Protein AF-0000000080280851 (afdb_homodimer)

Secondary structure (DSSP, 8-state):
--HHHHHHHHHHHHHT-SS-HHHHHHHHTT-HHHHHHHHHHHTTTGGGSTTS-HHHHHHHHHHHHHHH---HHHHHHHHHHHHHTT--TT---HHHHHHHHHHHHHHT-S--HHHHHHHHHHHHTT-HHHHHHHHHHHHHHH-HHHHHHHHHHHHHHHHHHHHHH-/--HHHHHHHHHHHHHTSSS-HHHHHHHHTT-HHHHHHHHHHHTTTGGGSTTS-HHHHHHHHHHHHHHH---HHHHHHHHHHHHHTT--TT---HHHHHHHHHHHHHHT-S--HHHHHHHHHHHHTT-HHHHHHHHHHHHHHH-HHHHHHHHHHHHHHHHHHHHHH-

Sequence (332 aa):
MGDYDKGLELLRLLGGVEDPAVLQLFESVQATDFGEEAVAFVYGGVYQRPGLSLAQRQLVTVAALEALGYAEAQLRFHRTAVTNVGGDLDSGDETTRRLRLIAVYTAKGGVAPELSDVLREARDAGELREAIEAILHLAVYVGFPAALNALGAARTLTSDEHRERAMGDYDKGLELLRLLGGVEDPAVLQLFESVQATDFGEEAVAFVYGGVYQRPGLSLAQRQLVTVAALEALGYAEAQLRFHRTAVTNVGGDLDSGDETTRRLRLIAVYTAKGGVAPELSDVLREARDAGELREAIEAILHLAVYVGFPAALNALGAARTLTSDEHRERA

Solvent-accessible surface area (backbone atoms only — not comparable to full-atom values): 16976 Å² total; per-residue (Å²): 130,54,43,42,56,53,5,49,55,48,52,28,51,35,63,72,41,92,72,58,64,69,56,54,52,25,44,59,64,73,31,47,69,58,42,48,52,49,37,17,48,48,43,32,39,59,66,63,46,78,74,58,54,72,32,55,51,28,49,27,49,42,34,20,37,61,61,65,65,52,36,63,72,60,39,54,47,37,54,51,19,20,53,63,60,70,34,59,97,78,62,76,51,70,68,59,48,51,44,27,50,48,25,34,40,33,46,66,25,41,78,48,72,67,43,52,51,52,49,49,53,28,43,76,72,74,36,40,65,42,49,51,45,48,39,61,55,39,20,56,53,45,1,39,51,14,26,52,41,42,48,58,57,47,36,70,55,45,61,49,49,60,55,66,76,94,130,55,44,43,57,53,5,47,54,47,53,27,50,36,64,71,41,93,71,59,64,69,57,52,54,25,44,60,63,75,32,46,68,56,40,49,51,49,36,18,48,46,44,31,38,60,67,64,46,78,74,57,54,72,33,54,51,29,48,27,48,40,35,21,38,61,61,64,66,53,38,63,72,60,38,54,46,38,54,51,19,20,54,63,62,71,34,59,97,77,62,75,51,69,68,56,48,51,44,28,50,48,24,33,39,34,45,67,26,40,79,49,71,65,44,51,53,52,48,49,51,28,42,76,71,72,37,40,66,41,49,51,46,50,38,62,55,40,21,56,53,46,1,40,52,14,25,50,40,41,48,55,57,50,36,69,56,45,62,50,48,59,54,67,76,94

Foldseek 3Di:
DALLVQLLVVLCLLQVHNDDVVCVVCVVVPNNVVVSVLSSCQRSPLVPDDQDDQLLLLLLLLLLVVLLPPPVVVNVSSVSSNVSRPHDNPDDDPLSVLSSQLSNCLLVLADDVSNLVSLVVCVVVVRNSNSLSSLSSCCSPSNPSSSVNSVVSSVVVVVVVVVVVD/DALLVQLLVVLCLLQVHNDDVVCVVCVVVPNNVVVSVLSSCQRSPLVPDDQDDQLLLLLLLLLLVVLLPPPVVVNVSSVSSNVSRPHDNPDDDPLSVLSSQLSNCLLVLADDVSNLVSLVVCVVVVRNSNSLSSLSSCCSPSNPSSSVNSVVSSVVVVVVVVVVVD

Organism: Amycolatopsis orientalis (NCBI:txid31958)

Structure (mmCIF, N/CA/C/O backbone):
data_AF-0000000080280851-model_v1
#
loop_
_entity.id
_entity.type
_entity.pdbx_description
1 polymer 'Carboxymuconolactone decarboxylase'
#
loop_
_atom_site.group_PDB
_atom_site.id
_atom_site.type_symbol
_atom_site.label_atom_id
_atom_site.label_alt_id
_atom_site.label_comp_id
_atom_site.label_asym_id
_atom_site.label_entity_id
_atom_site.label_seq_id
_atom_site.pdbx_PDB_ins_code
_atom_site.Cartn_x
_atom_site.Cartn_y
_atom_site.Cartn_z
_atom_site.occupancy
_atom_site.B_iso_or_equiv
_atom_site.auth_seq_id
_atom_site.auth_comp_id
_atom_site.auth_asym_id
_atom_site.auth_atom_id
_atom_site.pdbx_PDB_model_num
ATOM 1 N N . MET A 1 1 ? -13.258 3.512 -21.844 1 78.31 1 MET A N 1
ATOM 2 C CA . MET A 1 1 ? -13.391 3.619 -20.391 1 78.31 1 MET A CA 1
ATOM 3 C C . MET A 1 1 ? -12.023 3.73 -19.719 1 78.31 1 MET A C 1
ATOM 5 O O . MET A 1 1 ? -11.125 2.941 -20 1 78.31 1 MET A O 1
ATOM 9 N N . GLY A 1 2 ? -11.797 4.762 -18.953 1 92.19 2 GLY A N 1
ATOM 10 C CA . GLY A 1 2 ? -10.508 4.977 -18.312 1 92.19 2 GLY A CA 1
ATOM 11 C C . GLY A 1 2 ? -10.266 4.047 -17.141 1 92.19 2 GLY A C 1
ATOM 12 O O . GLY A 1 2 ? -11.141 3.26 -16.766 1 92.19 2 GLY A O 1
ATOM 13 N N . ASP A 1 3 ? -9.156 3.963 -16.672 1 95.06 3 ASP A N 1
ATOM 14 C CA . ASP A 1 3 ? -8.766 3.072 -15.594 1 95.06 3 ASP A CA 1
ATOM 15 C C . ASP A 1 3 ? -9.641 3.283 -14.359 1 95.06 3 ASP A C 1
ATOM 17 O O . ASP A 1 3 ? -9.977 2.324 -13.664 1 95.06 3 ASP A O 1
ATOM 21 N N . TYR A 1 4 ? -10.07 4.48 -14.094 1 97.81 4 TYR A N 1
ATOM 22 C CA . TYR A 1 4 ? -10.938 4.738 -12.953 1 97.81 4 TYR A CA 1
ATOM 23 C C . TYR A 1 4 ? -12.305 4.094 -13.148 1 97.81 4 TYR A C 1
ATOM 25 O O . TYR A 1 4 ? -12.852 3.479 -12.227 1 97.81 4 TYR A O 1
ATOM 33 N N . ASP A 1 5 ? -12.867 4.254 -14.328 1 97.81 5 ASP A N 1
ATOM 34 C CA . ASP A 1 5 ? -14.195 3.705 -14.594 1 97.81 5 ASP A CA 1
ATOM 35 C C . ASP A 1 5 ? -14.195 2.184 -14.469 1 97.81 5 ASP A C 1
ATOM 37 O O . ASP A 1 5 ? -15.094 1.604 -13.867 1 97.81 5 ASP A O 1
ATOM 41 N N . LYS A 1 6 ? -13.188 1.565 -15.062 1 97.94 6 LYS A N 1
ATOM 42 C CA . LYS A 1 6 ? -13.055 0.116 -14.953 1 97.94 6 LYS A CA 1
ATOM 43 C C . LYS A 1 6 ? -12.891 -0.311 -13.492 1 97.94 6 LYS A C 1
ATOM 45 O O . LYS A 1 6 ? -13.461 -1.316 -13.07 1 97.94 6 LYS A O 1
ATOM 50 N N . GLY A 1 7 ? -12.062 0.433 -12.797 1 98.62 7 GLY A N 1
ATOM 51 C CA . GLY A 1 7 ? -11.82 0.132 -11.391 1 98.62 7 GLY A CA 1
ATOM 52 C C . GLY A 1 7 ? -13.055 0.285 -10.523 1 98.62 7 GLY A C 1
ATOM 53 O O . GLY A 1 7 ? -13.289 -0.525 -9.625 1 98.62 7 GLY A O 1
ATOM 54 N N . LEU A 1 8 ? -13.781 1.347 -10.828 1 98.38 8 LEU A N 1
ATOM 55 C CA . LEU A 1 8 ? -14.992 1.595 -10.055 1 98.38 8 LEU A CA 1
ATOM 56 C C . LEU A 1 8 ? -16.016 0.484 -10.273 1 98.38 8 LEU A C 1
ATOM 58 O O . LEU A 1 8 ? -16.672 0.047 -9.328 1 98.38 8 LEU A O 1
ATOM 62 N N . GLU A 1 9 ? -16.203 0.076 -11.469 1 98.19 9 GLU A N 1
ATOM 63 C CA . GLU A 1 9 ? -17.109 -1.032 -11.773 1 98.19 9 GLU A CA 1
ATOM 64 C C . GLU A 1 9 ? -16.703 -2.295 -11.023 1 98.19 9 GLU A C 1
ATOM 66 O O . GLU A 1 9 ? -17.562 -2.988 -10.461 1 98.19 9 GLU A O 1
ATOM 71 N N . LEU A 1 10 ? -15.422 -2.562 -10.984 1 98.69 10 LEU A N 1
ATOM 72 C CA . LEU A 1 10 ? -14.938 -3.744 -10.281 1 98.69 10 LEU A CA 1
ATOM 73 C C . LEU A 1 10 ? -15.133 -3.604 -8.773 1 98.69 10 LEU A C 1
ATOM 75 O O . LEU A 1 10 ? -15.523 -4.566 -8.109 1 98.69 10 LEU A O 1
ATOM 79 N N . LEU A 1 11 ? -14.781 -2.445 -8.273 1 98.75 11 LEU A N 1
ATOM 80 C CA . LEU A 1 11 ? -14.977 -2.191 -6.848 1 98.75 11 LEU A CA 1
ATOM 81 C C . LEU A 1 11 ? -16.422 -2.43 -6.445 1 98.75 11 LEU A C 1
ATOM 83 O O . LEU A 1 11 ? -16.703 -3.049 -5.41 1 98.75 11 LEU A O 1
ATOM 87 N N . ARG A 1 12 ? -17.328 -1.972 -7.254 1 98.44 12 ARG A N 1
ATOM 88 C CA . ARG A 1 12 ? -18.75 -2.164 -7.008 1 98.44 12 ARG A CA 1
ATOM 89 C C . ARG A 1 12 ? -19.125 -3.639 -7.098 1 98.44 12 ARG A C 1
ATOM 91 O O . ARG A 1 12 ? -19.922 -4.133 -6.285 1 98.44 12 ARG A O 1
ATOM 98 N N . LEU A 1 13 ? -18.594 -4.305 -8.031 1 98.31 13 LEU A N 1
ATOM 99 C CA . LEU A 1 13 ? -18.828 -5.734 -8.188 1 98.31 13 LEU A CA 1
ATOM 100 C C . LEU A 1 13 ? -18.359 -6.5 -6.957 1 98.31 13 LEU A C 1
ATOM 102 O O . LEU A 1 13 ? -19.078 -7.352 -6.43 1 98.31 13 LEU A O 1
ATOM 106 N N . LEU A 1 14 ? -17.188 -6.211 -6.426 1 98.62 14 LEU A N 1
ATOM 107 C CA . LEU A 1 14 ? -16.609 -6.91 -5.281 1 98.62 14 LEU A CA 1
ATOM 108 C C . LEU A 1 14 ? -17.453 -6.684 -4.031 1 98.62 14 LEU A C 1
ATOM 110 O O . LEU A 1 14 ? -17.688 -7.617 -3.262 1 98.62 14 LEU A O 1
ATOM 114 N N . GLY A 1 15 ? -17.844 -5.48 -3.857 1 97.62 15 GLY A N 1
ATOM 115 C CA . GLY A 1 15 ? -18.594 -5.145 -2.658 1 97.62 15 GLY A CA 1
ATOM 116 C C . GLY A 1 15 ? -20.062 -5.48 -2.766 1 97.62 15 GLY A C 1
ATOM 117 O O . GLY A 1 15 ? -20.766 -5.566 -1.752 1 97.62 15 GLY A O 1
ATOM 118 N N . GLY A 1 16 ? -20.594 -5.586 -3.984 1 97.06 16 GLY A N 1
ATOM 119 C CA . GLY A 1 16 ? -22.016 -5.797 -4.203 1 97.06 16 GLY A CA 1
ATOM 120 C C . GLY A 1 16 ? -22.859 -4.586 -3.854 1 97.06 16 GLY A C 1
ATOM 121 O O . GLY A 1 16 ? -23.969 -4.727 -3.332 1 97.06 16 GLY A O 1
ATOM 122 N N . VAL A 1 17 ? -22.297 -3.434 -3.887 1 94.62 17 VAL A N 1
ATOM 123 C CA . VAL A 1 17 ? -22.984 -2.199 -3.535 1 94.62 17 VAL A CA 1
ATOM 124 C C . VAL A 1 17 ? -22.703 -1.129 -4.586 1 94.62 17 VAL A C 1
ATOM 126 O O . VAL A 1 17 ? -21.656 -1.142 -5.227 1 94.62 17 VAL A O 1
ATOM 129 N N . GLU A 1 18 ? -23.531 -0.157 -4.699 1 95.12 18 GLU A N 1
ATOM 130 C CA . GLU A 1 18 ? -23.391 0.917 -5.676 1 95.12 18 GLU A CA 1
ATOM 131 C C . GLU A 1 18 ? -22.484 2.025 -5.148 1 95.12 18 GLU A C 1
ATOM 133 O O . GLU A 1 18 ? -21.797 2.697 -5.926 1 95.12 18 GLU A O 1
ATOM 138 N N . ASP A 1 19 ? -22.5 2.162 -3.867 1 96.12 19 ASP A N 1
ATOM 139 C CA . ASP A 1 19 ? -21.75 3.242 -3.232 1 96.12 19 ASP A CA 1
ATOM 140 C C . ASP A 1 19 ? -20.734 2.691 -2.236 1 96.12 19 ASP A C 1
ATOM 142 O O . ASP A 1 19 ? -20.984 2.672 -1.03 1 96.12 19 ASP A O 1
ATOM 146 N N . PRO A 1 20 ? -19.594 2.406 -2.686 1 96.62 20 PRO A N 1
ATOM 147 C CA . PRO A 1 20 ? -18.594 1.834 -1.785 1 96.62 20 PRO A CA 1
ATOM 148 C C . PRO A 1 20 ? -18.234 2.768 -0.63 1 96.62 20 PRO A C 1
ATOM 150 O O . PRO A 1 20 ? -17.938 3.945 -0.852 1 96.62 20 PRO A O 1
ATOM 153 N N . ALA A 1 21 ? -18.125 2.289 0.569 1 96.69 21 ALA A N 1
ATOM 154 C CA . ALA A 1 21 ? -17.891 3.055 1.79 1 96.69 21 ALA A CA 1
ATOM 155 C C . ALA A 1 21 ? -16.516 3.721 1.76 1 96.69 21 ALA A C 1
ATOM 157 O O . ALA A 1 21 ? -16.344 4.816 2.301 1 96.69 21 ALA A O 1
ATOM 158 N N . VAL A 1 22 ? -15.578 3.082 1.127 1 97.94 22 VAL A N 1
ATOM 159 C CA . VAL A 1 22 ? -14.219 3.613 1.098 1 97.94 22 VAL A CA 1
ATOM 160 C C . VAL A 1 22 ? -14.203 4.953 0.364 1 97.94 22 VAL A C 1
ATOM 162 O O . VAL A 1 22 ? -13.438 5.852 0.718 1 97.94 22 VAL A O 1
ATOM 165 N N . LEU A 1 23 ? -15.016 5.121 -0.693 1 98.06 23 LEU A N 1
ATOM 166 C CA . LEU A 1 23 ? -15.086 6.379 -1.428 1 98.06 23 LEU A CA 1
ATOM 167 C C . LEU A 1 23 ? -15.734 7.473 -0.577 1 98.06 23 LEU A C 1
ATOM 169 O O . LEU A 1 23 ? -15.336 8.633 -0.65 1 98.06 23 LEU A O 1
ATOM 173 N N . GLN A 1 24 ? -16.688 7.102 0.229 1 97.31 24 GLN A N 1
ATOM 174 C CA . GLN A 1 24 ? -17.297 8.039 1.169 1 97.31 24 GLN A CA 1
ATOM 175 C C . GLN A 1 24 ? -16.281 8.492 2.221 1 97.31 24 GLN A C 1
ATOM 177 O O . GLN A 1 24 ? -16.297 9.648 2.65 1 97.31 24 GLN A O 1
ATOM 182 N N . LEU A 1 25 ? -15.477 7.535 2.664 1 97.81 25 LEU A N 1
ATOM 183 C CA . LEU A 1 25 ? -14.438 7.871 3.631 1 97.81 25 LEU A CA 1
ATOM 184 C C . LEU A 1 25 ? -13.484 8.922 3.066 1 97.81 25 LEU A C 1
ATOM 186 O O . LEU A 1 25 ? -13.211 9.93 3.719 1 97.81 25 LEU A O 1
ATOM 190 N N . PHE A 1 26 ? -13.016 8.742 1.788 1 98.44 26 PHE A N 1
ATOM 191 C CA . PHE A 1 26 ? -12.125 9.711 1.163 1 98.44 26 PHE A CA 1
ATOM 192 C C . PHE A 1 26 ? -12.812 11.07 1.034 1 98.44 26 PHE A C 1
ATOM 194 O O . PHE A 1 26 ? -12.195 12.109 1.266 1 98.44 26 PHE A O 1
ATOM 201 N N . GLU A 1 27 ? -14.055 11.055 0.676 1 97.19 27 GLU A N 1
ATOM 202 C CA . GLU A 1 27 ? -14.812 12.297 0.553 1 97.19 27 GLU A CA 1
ATOM 203 C C . GLU A 1 27 ? -14.922 13.008 1.896 1 97.19 27 GLU A C 1
ATOM 205 O O . GLU A 1 27 ? -14.766 14.234 1.968 1 97.19 27 GLU A O 1
ATOM 210 N N . SER A 1 28 ? -15.156 12.289 2.979 1 96.56 28 SER A N 1
ATOM 211 C CA . SER A 1 28 ? -15.383 12.859 4.305 1 96.56 28 SER A CA 1
ATOM 212 C C . SER A 1 28 ? -14.141 13.578 4.816 1 96.56 28 SER A C 1
ATOM 214 O O . SER A 1 28 ? -14.234 14.492 5.641 1 96.56 28 SER A O 1
ATOM 216 N N . VAL A 1 29 ? -12.977 13.219 4.32 1 97.38 29 VAL A N 1
ATOM 217 C CA . VAL A 1 29 ? -11.742 13.867 4.758 1 97.38 29 VAL A CA 1
ATOM 218 C C . VAL A 1 29 ? -11.203 14.75 3.641 1 97.38 29 VAL A C 1
ATOM 220 O O . VAL A 1 29 ? -10.008 15.062 3.611 1 97.38 29 VAL A O 1
ATOM 223 N N . GLN A 1 30 ? -12.055 15.031 2.631 1 96.88 30 GLN A N 1
ATOM 224 C CA . GLN A 1 30 ? -11.766 15.938 1.521 1 96.88 30 GLN A CA 1
ATOM 225 C C . GLN A 1 30 ? -10.602 15.414 0.683 1 96.88 30 GLN A C 1
ATOM 227 O O . GLN A 1 30 ? -9.695 16.172 0.33 1 96.88 30 GLN A O 1
ATOM 232 N N . ALA A 1 31 ? -10.609 14.086 0.444 1 98.19 31 ALA A N 1
ATOM 233 C CA . ALA A 1 31 ? -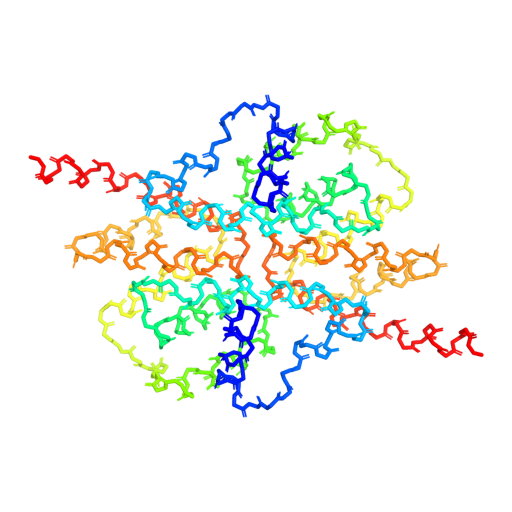9.57 13.445 -0.356 1 98.19 31 ALA A CA 1
ATOM 234 C C . ALA A 1 31 ? -10.18 12.641 -1.503 1 98.19 31 ALA A C 1
ATOM 236 O O . ALA A 1 31 ? -9.711 11.547 -1.817 1 98.19 31 ALA A O 1
ATOM 237 N N . THR A 1 32 ? -11.18 13.203 -2.174 1 98.25 32 THR A N 1
ATOM 238 C CA . THR A 1 32 ? -11.875 12.531 -3.266 1 98.25 32 THR A CA 1
ATOM 239 C C . THR A 1 32 ? -10.922 12.258 -4.426 1 98.25 32 THR A C 1
ATOM 241 O O . THR A 1 32 ? -10.992 11.203 -5.055 1 98.25 32 THR A O 1
ATOM 244 N N . ASP A 1 33 ? -10.102 13.211 -4.691 1 98.31 33 ASP A N 1
ATOM 245 C CA . ASP A 1 33 ? -9.156 13.055 -5.797 1 98.31 33 ASP A CA 1
ATOM 246 C C . ASP A 1 33 ? -8.195 11.891 -5.539 1 98.31 33 ASP A C 1
ATOM 248 O O . ASP A 1 33 ? -7.91 11.102 -6.441 1 98.31 33 ASP A O 1
ATOM 252 N N . PHE A 1 34 ? -7.707 11.797 -4.316 1 98.75 34 PHE A N 1
ATOM 253 C CA . PHE A 1 34 ? -6.863 10.664 -3.957 1 98.75 34 PHE A CA 1
ATOM 254 C C . PHE A 1 34 ? -7.617 9.352 -4.125 1 98.75 34 PHE A C 1
ATOM 256 O O . PHE A 1 34 ? -7.066 8.375 -4.641 1 98.75 34 PHE A O 1
ATOM 263 N N . GLY A 1 35 ? -8.828 9.32 -3.631 1 98.81 35 GLY A N 1
ATOM 264 C CA . GLY A 1 35 ? -9.648 8.125 -3.771 1 98.81 35 GLY A CA 1
ATOM 265 C C . GLY A 1 35 ? -9.789 7.664 -5.211 1 98.81 35 GLY A C 1
ATOM 266 O O . GLY A 1 35 ? -9.695 6.469 -5.496 1 98.81 35 GLY A O 1
ATOM 267 N N . GLU A 1 36 ? -10.016 8.594 -6.09 1 98.5 36 GLU A N 1
ATOM 268 C CA . GLU A 1 36 ? -10.156 8.273 -7.504 1 98.5 36 GLU A CA 1
ATOM 269 C C . GLU A 1 36 ? -8.859 7.695 -8.07 1 98.5 36 GLU A C 1
ATOM 271 O O . GLU A 1 36 ? -8.883 6.734 -8.844 1 98.5 36 GLU A O 1
ATOM 276 N N . GLU A 1 37 ? -7.73 8.258 -7.684 1 98.5 37 GLU A N 1
ATOM 277 C CA . GLU A 1 37 ? -6.434 7.77 -8.141 1 98.5 37 GLU A CA 1
ATOM 278 C C . GLU A 1 37 ? -6.145 6.379 -7.582 1 98.5 37 GLU A C 1
ATOM 280 O O . GLU A 1 37 ? -5.605 5.52 -8.289 1 98.5 37 GLU A O 1
ATOM 285 N N . ALA A 1 38 ? -6.496 6.168 -6.328 1 98.81 38 ALA A N 1
ATOM 286 C CA . ALA A 1 38 ? -6.281 4.875 -5.684 1 98.81 38 ALA A CA 1
ATOM 287 C C . ALA A 1 38 ? -7.117 3.785 -6.355 1 98.81 38 ALA A C 1
ATOM 289 O O . ALA A 1 38 ? -6.617 2.688 -6.621 1 98.81 38 ALA A O 1
ATOM 290 N N . VAL A 1 39 ? -8.367 4.129 -6.645 1 98.81 39 VAL A N 1
ATOM 291 C CA . VAL A 1 39 ? -9.242 3.162 -7.297 1 98.81 39 VAL A CA 1
ATOM 292 C C . VAL A 1 39 ? -8.703 2.826 -8.688 1 98.81 39 VAL A C 1
ATOM 294 O O . VAL A 1 39 ? -8.719 1.665 -9.102 1 98.81 39 VAL A O 1
ATOM 297 N N . ALA A 1 40 ? -8.266 3.791 -9.453 1 98.75 40 ALA A N 1
ATOM 298 C CA . ALA A 1 40 ? -7.695 3.561 -10.773 1 98.75 40 ALA A CA 1
ATOM 299 C C . ALA A 1 40 ? -6.473 2.654 -10.695 1 98.75 40 ALA A C 1
ATOM 301 O O . ALA A 1 40 ? -6.324 1.724 -11.492 1 98.75 40 ALA A O 1
ATOM 302 N N . PHE A 1 41 ? -5.621 2.861 -9.766 1 98.81 41 PHE A N 1
ATOM 303 C CA . PHE A 1 41 ? -4.398 2.082 -9.625 1 98.81 41 PHE A CA 1
ATOM 304 C C . PHE A 1 41 ? -4.707 0.671 -9.141 1 98.81 41 PHE A C 1
ATOM 306 O O . PHE A 1 41 ? -4.23 -0.307 -9.719 1 98.81 41 PHE A O 1
ATOM 313 N N . VAL A 1 42 ? -5.488 0.541 -8.055 1 98.88 42 VAL A N 1
ATOM 314 C CA . VAL A 1 42 ? -5.719 -0.737 -7.387 1 98.88 42 VAL A CA 1
ATOM 315 C C . VAL A 1 42 ? -6.648 -1.603 -8.234 1 98.88 42 VAL A C 1
ATOM 317 O O . VAL A 1 42 ? -6.238 -2.646 -8.75 1 98.88 42 VAL A O 1
ATOM 320 N N . TYR A 1 43 ? -7.816 -1.087 -8.5 1 98.81 43 TYR A N 1
ATOM 321 C CA . TYR A 1 43 ? -8.852 -1.91 -9.117 1 98.81 43 TYR A CA 1
ATOM 322 C C . TYR A 1 43 ? -8.805 -1.793 -10.641 1 98.81 43 TYR A C 1
ATOM 324 O O . TYR A 1 43 ? -9.156 -2.738 -11.352 1 98.81 43 TYR A O 1
ATOM 332 N N . GLY A 1 44 ? -8.406 -0.675 -11.164 1 98.56 44 GLY A N 1
ATOM 333 C CA . GLY A 1 44 ? -8.289 -0.485 -12.602 1 98.56 44 GLY A CA 1
ATOM 334 C C . GLY A 1 44 ? -6.961 -0.969 -13.164 1 98.56 44 GLY A C 1
ATOM 335 O O . GLY A 1 44 ? -6.82 -1.141 -14.375 1 98.56 44 GLY A O 1
ATOM 336 N N . GLY A 1 45 ? -5.961 -1.165 -12.305 1 98.44 45 GLY A N 1
ATOM 337 C CA . GLY A 1 45 ? -4.633 -1.601 -12.703 1 98.44 45 GLY A CA 1
ATOM 338 C C . GLY A 1 45 ? -4.242 -2.943 -12.109 1 98.44 45 GLY A C 1
ATOM 339 O O . GLY A 1 45 ? -4.379 -3.979 -12.766 1 98.44 45 GLY A O 1
ATOM 340 N N . VAL A 1 46 ? -3.947 -3.023 -10.828 1 98.81 46 VAL A N 1
ATOM 341 C CA . VAL A 1 46 ? -3.408 -4.191 -10.133 1 98.81 46 VAL A CA 1
ATOM 342 C C . VAL A 1 46 ? -4.34 -5.383 -10.336 1 98.81 46 VAL A C 1
ATOM 344 O O . VAL A 1 46 ? -3.891 -6.484 -10.664 1 98.81 46 VAL A O 1
ATOM 347 N N . TYR A 1 47 ? -5.609 -5.148 -10.219 1 98.75 47 TYR A N 1
ATOM 348 C CA . TYR A 1 47 ? -6.586 -6.23 -10.289 1 98.75 47 TYR A CA 1
ATOM 349 C C . TYR A 1 47 ? -6.754 -6.73 -11.719 1 98.75 47 TYR A C 1
ATOM 351 O O . TYR A 1 47 ? -7.312 -7.805 -11.945 1 98.75 47 TYR A O 1
ATOM 359 N N . GLN A 1 48 ? -6.32 -5.949 -12.703 1 98.12 48 GLN A N 1
ATOM 360 C CA . GLN A 1 48 ? -6.543 -6.301 -14.102 1 98.12 48 GLN A CA 1
ATOM 361 C C . GLN A 1 48 ? -5.375 -7.105 -14.656 1 98.12 48 GLN A C 1
ATOM 363 O O . GLN A 1 48 ? -5.43 -7.582 -15.789 1 98.12 48 GLN A O 1
ATOM 368 N N . ARG A 1 49 ? -4.363 -7.293 -13.93 1 98.38 49 ARG A N 1
ATOM 369 C CA . ARG A 1 49 ? -3.193 -8.023 -14.406 1 98.38 49 ARG A CA 1
ATOM 370 C C . ARG A 1 49 ? -3.506 -9.508 -14.57 1 98.38 49 ARG A C 1
ATOM 372 O O . ARG A 1 49 ? -4.324 -10.062 -13.836 1 98.38 49 ARG A O 1
ATOM 379 N N . PRO A 1 50 ? -2.828 -10.125 -15.453 1 97.69 50 PRO A N 1
ATOM 380 C CA . PRO A 1 50 ? -3.023 -11.562 -15.625 1 97.69 50 PRO A CA 1
ATOM 381 C C . PRO A 1 50 ? -2.352 -12.391 -14.531 1 97.69 50 PRO A C 1
ATOM 383 O O . PRO A 1 50 ? -1.619 -11.844 -13.703 1 97.69 50 PRO A O 1
ATOM 386 N N . GLY A 1 51 ? -2.645 -13.68 -14.453 1 97.69 51 GLY A N 1
ATOM 387 C CA . GLY A 1 51 ? -1.927 -14.594 -13.578 1 97.69 51 GLY A CA 1
ATOM 388 C C . GLY A 1 51 ? -2.779 -15.117 -12.438 1 97.69 51 GLY A C 1
ATOM 389 O O . GLY A 1 51 ? -2.582 -16.25 -11.977 1 97.69 51 GLY A O 1
ATOM 390 N N . LEU A 1 52 ? -3.689 -14.266 -11.961 1 98.5 52 LEU A N 1
ATOM 391 C CA . LEU A 1 52 ? -4.586 -14.672 -10.883 1 98.5 52 LEU A CA 1
ATOM 392 C C . LEU A 1 52 ? -6.039 -14.383 -11.25 1 98.5 52 LEU A C 1
ATOM 394 O O . LEU A 1 52 ? -6.336 -13.344 -11.844 1 98.5 52 LEU A O 1
ATOM 398 N N . SER A 1 53 ? -6.918 -15.289 -10.953 1 98.25 53 SER A N 1
ATOM 399 C CA . SER A 1 53 ? -8.344 -15.016 -11.039 1 98.25 53 SER A CA 1
ATOM 400 C C . SER A 1 53 ? -8.789 -14.039 -9.945 1 98.25 53 SER A C 1
ATOM 402 O O . SER A 1 53 ? -8.062 -13.82 -8.977 1 98.25 53 SER A O 1
ATOM 404 N N . LEU A 1 54 ? -9.977 -13.453 -10.117 1 98.62 54 LEU A N 1
ATOM 405 C CA . LEU A 1 54 ? -10.523 -12.586 -9.086 1 98.62 54 LEU A CA 1
ATOM 406 C C . LEU A 1 54 ? -10.703 -13.344 -7.773 1 98.62 54 LEU A C 1
ATOM 408 O O . LEU A 1 54 ? -10.453 -12.797 -6.695 1 98.62 54 LEU A O 1
ATOM 412 N N . ALA A 1 55 ? -11.164 -14.57 -7.891 1 98.44 55 ALA A N 1
ATOM 413 C CA . ALA A 1 55 ? -11.359 -15.391 -6.695 1 98.44 55 ALA A CA 1
ATOM 414 C C . ALA A 1 55 ? -10.039 -15.609 -5.957 1 98.44 55 ALA A C 1
ATOM 416 O O . ALA A 1 55 ? -9.984 -15.492 -4.73 1 98.44 55 ALA A O 1
ATOM 417 N N . GLN A 1 56 ? -8.969 -15.914 -6.656 1 98.56 56 GLN A N 1
ATOM 418 C CA . GLN A 1 56 ? -7.656 -16.094 -6.047 1 98.56 56 GLN A CA 1
ATOM 419 C C . GLN A 1 56 ? -7.176 -14.805 -5.383 1 98.56 56 GLN A C 1
ATOM 421 O O . GLN A 1 56 ? -6.641 -14.836 -4.273 1 98.56 56 GLN A O 1
ATOM 426 N N . ARG A 1 57 ? -7.371 -13.68 -6.066 1 98.88 57 ARG A N 1
ATOM 427 C CA . ARG A 1 57 ? -6.977 -12.391 -5.504 1 98.88 57 ARG A CA 1
ATOM 428 C C . ARG A 1 57 ? -7.715 -12.117 -4.199 1 98.88 57 ARG A C 1
ATOM 430 O O . ARG A 1 57 ? -7.117 -11.633 -3.234 1 98.88 57 ARG A O 1
ATOM 437 N N . GLN A 1 58 ? -8.984 -12.445 -4.164 1 98.88 58 GLN A N 1
ATOM 438 C CA . GLN A 1 58 ? -9.742 -12.203 -2.939 1 98.88 58 GLN A CA 1
ATOM 439 C C . GLN A 1 58 ? -9.305 -13.148 -1.824 1 98.88 58 GLN A C 1
ATOM 441 O O . GLN A 1 58 ? -9.211 -12.742 -0.663 1 98.88 58 GLN A O 1
ATOM 446 N N . LEU A 1 59 ? -9.016 -14.406 -2.162 1 98.75 59 LEU A N 1
ATOM 447 C CA . LEU A 1 59 ? -8.578 -15.367 -1.151 1 98.75 59 LEU A CA 1
ATOM 448 C C . LEU A 1 59 ? -7.223 -14.961 -0.574 1 98.75 59 LEU A C 1
ATOM 450 O O . LEU A 1 59 ? -7.008 -15.062 0.637 1 98.75 59 LEU A O 1
ATOM 454 N N . VAL A 1 60 ? -6.324 -14.469 -1.401 1 98.75 60 VAL A N 1
ATOM 455 C CA . VAL A 1 60 ? -5.02 -13.969 -0.976 1 98.75 60 VAL A CA 1
ATOM 456 C C . VAL A 1 60 ? -5.203 -12.742 -0.08 1 98.75 60 VAL A C 1
ATOM 458 O O . VAL A 1 60 ? -4.535 -12.617 0.95 1 98.75 60 VAL A O 1
ATOM 461 N N . THR A 1 61 ? -6.074 -11.859 -0.461 1 98.94 61 THR A N 1
ATOM 462 C CA . THR A 1 61 ? -6.344 -10.648 0.306 1 98.94 61 THR A CA 1
ATOM 463 C C . THR A 1 61 ? -6.898 -10.992 1.685 1 98.94 61 THR A C 1
ATOM 465 O O . THR A 1 61 ? -6.426 -10.477 2.697 1 98.94 61 THR A O 1
ATOM 468 N N . VAL A 1 62 ? -7.852 -11.914 1.735 1 98.88 62 VAL A N 1
ATOM 469 C CA . VAL A 1 62 ? -8.453 -12.328 2.998 1 98.88 62 VAL A CA 1
ATOM 470 C C . VAL A 1 62 ? -7.383 -12.938 3.9 1 98.88 62 VAL A C 1
ATOM 472 O O . VAL A 1 62 ? -7.293 -12.609 5.086 1 98.88 62 VAL A O 1
ATOM 475 N N . ALA A 1 63 ? -6.527 -13.805 3.365 1 98.75 63 ALA A N 1
ATOM 476 C CA . ALA A 1 63 ? -5.465 -14.438 4.145 1 98.75 63 ALA A CA 1
ATOM 477 C C . ALA A 1 63 ? -4.52 -13.391 4.727 1 98.75 63 ALA A C 1
ATOM 479 O O . ALA A 1 63 ? -4.133 -13.477 5.895 1 98.75 63 ALA A O 1
ATOM 480 N N . ALA A 1 64 ? -4.148 -12.414 3.943 1 98.81 64 ALA A N 1
ATOM 481 C CA . ALA A 1 64 ? -3.246 -11.359 4.402 1 98.81 64 ALA A CA 1
ATOM 482 C C . ALA A 1 64 ? -3.896 -10.516 5.496 1 98.81 64 ALA A C 1
ATOM 484 O O . ALA A 1 64 ? -3.252 -10.18 6.492 1 98.81 64 ALA A O 1
ATOM 485 N N . LEU A 1 65 ? -5.184 -10.148 5.301 1 98.81 65 LEU A N 1
ATOM 486 C CA . LEU A 1 65 ? -5.887 -9.32 6.273 1 98.81 65 LEU A CA 1
ATOM 487 C C . LEU A 1 65 ? -6.055 -10.055 7.598 1 98.81 65 LEU A C 1
ATOM 489 O O . LEU A 1 65 ? -5.953 -9.453 8.664 1 98.81 65 LEU A O 1
ATOM 493 N N . GLU A 1 66 ? -6.332 -11.352 7.539 1 98.62 66 GLU A N 1
ATOM 494 C CA . GLU A 1 66 ? -6.391 -12.164 8.75 1 98.62 66 GLU A CA 1
ATOM 495 C C . GLU A 1 66 ? -5.043 -12.18 9.469 1 98.62 66 GLU A C 1
ATOM 497 O O . GLU A 1 66 ? -4.984 -12.094 10.695 1 98.62 66 GLU A O 1
ATOM 502 N N . ALA A 1 67 ? -3.984 -12.32 8.703 1 98.25 67 ALA A N 1
ATOM 503 C CA . ALA A 1 67 ? -2.641 -12.336 9.281 1 98.25 67 ALA A CA 1
ATOM 504 C C . ALA A 1 67 ? -2.305 -11 9.93 1 98.25 67 ALA A C 1
ATOM 506 O O . ALA A 1 67 ? -1.66 -10.961 10.984 1 98.25 67 ALA A O 1
ATOM 507 N N . LEU A 1 68 ? -2.693 -9.875 9.273 1 97.81 68 LEU A N 1
ATOM 508 C CA . LEU A 1 68 ? -2.453 -8.562 9.852 1 97.81 68 LEU A CA 1
ATOM 509 C C . LEU A 1 68 ? -3.145 -8.422 11.203 1 97.81 68 LEU A C 1
ATOM 511 O O . LEU A 1 68 ? -2.562 -7.891 12.148 1 97.81 68 LEU A O 1
ATOM 515 N N . GLY A 1 69 ? -4.453 -8.773 11.234 1 98.06 69 GLY A N 1
ATOM 516 C CA . GLY A 1 69 ? -5.141 -8.945 12.508 1 98.06 69 GLY A CA 1
ATOM 517 C C . GLY A 1 69 ? -5.781 -7.668 13.016 1 98.06 69 GLY A C 1
ATOM 518 O O . GLY A 1 69 ? -6.301 -7.629 14.133 1 98.06 69 GLY A O 1
ATOM 519 N N . TYR A 1 70 ? -5.773 -6.562 12.219 1 97.88 70 TYR A N 1
ATOM 520 C CA . TYR A 1 70 ? -6.32 -5.312 12.734 1 97.88 70 TYR A CA 1
ATOM 521 C C . TYR A 1 70 ? -7.305 -4.699 11.75 1 97.88 70 TYR A C 1
ATOM 523 O O . TYR A 1 70 ? -7.766 -3.57 11.945 1 97.88 70 TYR A O 1
ATOM 531 N N . ALA A 1 71 ? -7.613 -5.324 10.641 1 97 71 ALA A N 1
ATOM 532 C CA . ALA A 1 71 ? -8.359 -4.711 9.547 1 97 71 ALA A CA 1
ATOM 533 C C . ALA A 1 71 ? -9.75 -5.328 9.422 1 97 71 ALA A C 1
ATOM 535 O O . ALA A 1 71 ? -10.125 -5.809 8.344 1 97 71 ALA A O 1
ATOM 536 N N . GLU A 1 72 ? -10.547 -5.172 10.484 1 97.31 72 GLU A N 1
ATOM 537 C CA . GLU A 1 72 ? -11.812 -5.898 10.578 1 97.31 72 GLU A CA 1
ATOM 538 C C . GLU A 1 72 ? -12.781 -5.453 9.484 1 97.31 72 GLU A C 1
ATOM 540 O O . GLU A 1 72 ? -13.414 -6.285 8.828 1 97.31 72 GLU A O 1
ATOM 545 N N . ALA A 1 73 ? -12.953 -4.164 9.281 1 96.5 73 ALA A N 1
ATOM 546 C CA . ALA A 1 73 ? -13.883 -3.66 8.273 1 96.5 73 ALA A CA 1
ATOM 547 C C . ALA A 1 73 ? -13.469 -4.105 6.871 1 96.5 73 ALA A C 1
ATOM 549 O O . ALA A 1 73 ? -14.312 -4.5 6.062 1 96.5 73 ALA A O 1
ATOM 550 N N . GLN A 1 74 ? -12.195 -4.043 6.57 1 98.06 74 GLN A N 1
ATOM 551 C CA . GLN A 1 74 ? -11.672 -4.484 5.281 1 98.06 74 GLN A CA 1
ATOM 552 C C . GLN A 1 74 ? -11.859 -5.988 5.102 1 98.06 74 GLN A C 1
ATOM 554 O O . GLN A 1 74 ? -12.195 -6.453 4.008 1 98.06 74 GLN A O 1
ATOM 559 N N . LEU A 1 75 ? -11.594 -6.727 6.234 1 98.56 75 LEU A N 1
ATOM 560 C CA . LEU A 1 75 ? -11.758 -8.172 6.191 1 98.56 75 LEU A CA 1
ATOM 561 C C . LEU A 1 75 ? -13.203 -8.547 5.863 1 98.56 75 LEU A C 1
ATOM 563 O O . LEU A 1 75 ? -13.445 -9.438 5.055 1 98.56 75 LEU A O 1
ATOM 567 N N . ARG A 1 76 ? -14.164 -7.883 6.488 1 98.12 76 ARG A N 1
ATOM 568 C CA . ARG A 1 76 ? -15.578 -8.125 6.207 1 98.12 76 ARG A CA 1
ATOM 569 C C . ARG A 1 76 ? -15.898 -7.852 4.742 1 98.12 76 ARG A C 1
ATOM 571 O O . ARG A 1 76 ? -16.578 -8.648 4.09 1 98.12 76 ARG A O 1
ATOM 578 N N . PHE A 1 77 ? -15.43 -6.785 4.199 1 98.44 77 PHE A N 1
ATOM 579 C CA . PHE A 1 77 ? -15.656 -6.441 2.801 1 98.44 77 PHE A CA 1
ATOM 580 C C . PHE A 1 77 ? -15.109 -7.527 1.883 1 98.44 77 PHE A C 1
ATOM 582 O O . PHE A 1 77 ? -15.805 -7.988 0.977 1 98.44 77 PHE A O 1
ATOM 589 N N . HIS A 1 78 ? -13.883 -7.957 2.102 1 98.81 78 HIS A N 1
ATOM 590 C CA . HIS A 1 78 ? -13.234 -8.859 1.153 1 98.81 78 HIS A CA 1
ATOM 591 C C . HIS A 1 78 ? -13.742 -10.289 1.312 1 98.81 78 HIS A C 1
ATOM 593 O O . HIS A 1 78 ? -13.727 -11.062 0.355 1 98.81 78 HIS A O 1
ATOM 599 N N . ARG A 1 79 ? -14.211 -10.617 2.551 1 98.5 79 ARG A N 1
ATOM 600 C CA . ARG A 1 79 ? -14.898 -11.898 2.678 1 98.5 79 ARG A CA 1
ATOM 601 C C . ARG A 1 79 ? -16.172 -11.922 1.833 1 98.5 79 ARG A C 1
ATOM 603 O O . ARG A 1 79 ? -16.469 -12.922 1.18 1 98.5 79 ARG A O 1
ATOM 610 N N . THR A 1 80 ? -16.922 -10.859 1.876 1 98.19 80 THR A N 1
ATOM 611 C CA . THR A 1 80 ? -18.109 -10.727 1.034 1 98.19 80 THR A CA 1
ATOM 612 C C . THR A 1 80 ? -17.734 -10.773 -0.444 1 98.19 80 THR A C 1
ATOM 614 O O . THR A 1 80 ? -18.422 -11.414 -1.244 1 98.19 80 THR A O 1
ATOM 617 N N . ALA A 1 81 ? -16.656 -10.164 -0.824 1 98.75 81 ALA A N 1
ATOM 618 C CA . ALA A 1 81 ? -16.203 -10.109 -2.209 1 98.75 81 ALA A CA 1
ATOM 619 C C . ALA A 1 81 ? -15.852 -11.5 -2.73 1 98.75 81 ALA A C 1
ATOM 621 O O . ALA A 1 81 ? -16.062 -11.789 -3.912 1 98.75 81 ALA A O 1
ATOM 622 N N . VAL A 1 82 ? -15.266 -12.367 -1.823 1 98.62 82 VAL A N 1
ATOM 623 C CA . VAL A 1 82 ? -14.984 -13.742 -2.229 1 98.62 82 VAL A CA 1
ATOM 624 C C . VAL A 1 82 ? -16.25 -14.391 -2.779 1 98.62 82 VAL A C 1
ATOM 626 O O . VAL A 1 82 ? -16.234 -14.977 -3.863 1 98.62 82 VAL A O 1
ATOM 629 N N . THR A 1 83 ? -17.297 -14.25 -2.072 1 97.38 83 THR A N 1
ATOM 630 C CA . THR A 1 83 ? -18.578 -14.844 -2.467 1 97.38 83 THR A CA 1
ATOM 631 C C . THR A 1 83 ? -19.109 -14.195 -3.744 1 97.38 83 THR A C 1
ATOM 633 O O . THR A 1 83 ? -19.562 -14.891 -4.652 1 97.38 83 THR A O 1
ATOM 636 N N . ASN A 1 84 ? -18.984 -12.945 -3.879 1 98.25 84 ASN A N 1
ATOM 637 C CA . ASN A 1 84 ? -19.547 -12.195 -4.996 1 98.25 84 ASN A CA 1
ATOM 638 C C . ASN A 1 84 ? -18.859 -12.555 -6.312 1 98.25 84 ASN A C 1
ATOM 640 O O . ASN A 1 84 ? -19.469 -12.438 -7.383 1 98.25 84 ASN A O 1
ATOM 644 N N . VAL A 1 85 ? -17.656 -13.055 -6.199 1 98.25 85 VAL A N 1
ATOM 645 C CA . VAL A 1 85 ? -16.953 -13.375 -7.438 1 98.25 85 VAL A CA 1
ATOM 646 C C . VAL A 1 85 ? -16.891 -14.891 -7.621 1 98.25 85 VAL A C 1
ATOM 648 O O . VAL A 1 85 ? -16.125 -15.398 -8.445 1 98.25 85 VAL A O 1
ATOM 651 N N . GLY A 1 86 ? -17.594 -15.586 -6.789 1 97.25 86 GLY A N 1
ATOM 652 C CA . GLY A 1 86 ? -17.75 -17.016 -6.969 1 97.25 86 GLY A CA 1
ATOM 653 C C . GLY A 1 86 ? -16.656 -17.828 -6.324 1 97.25 86 GLY A C 1
ATOM 654 O O . GLY A 1 86 ? -16.422 -18.984 -6.703 1 97.25 86 GLY A O 1
ATOM 655 N N . GLY A 1 87 ? -15.938 -17.172 -5.41 1 97.31 87 GLY A N 1
ATOM 656 C CA . GLY A 1 87 ? -14.898 -17.891 -4.695 1 97.31 87 GLY A CA 1
ATOM 657 C C . GLY A 1 87 ? -15.43 -18.719 -3.537 1 97.31 87 GLY A C 1
ATOM 658 O O . GLY A 1 87 ? -16.625 -18.688 -3.238 1 97.31 87 GLY A O 1
ATOM 659 N N . ASP A 1 88 ? -14.531 -19.484 -3.02 1 97.38 88 ASP A N 1
ATOM 660 C CA . ASP A 1 88 ? -14.797 -20.359 -1.874 1 97.38 88 ASP A CA 1
ATOM 661 C C . ASP A 1 88 ? -13.719 -20.203 -0.805 1 97.38 88 ASP A C 1
ATOM 663 O O . ASP A 1 88 ? -12.57 -20.609 -1.008 1 97.38 88 ASP A O 1
ATOM 667 N N . LEU A 1 89 ? -14.164 -19.719 0.381 1 96.88 89 LEU A N 1
ATOM 668 C CA . LEU A 1 89 ? -13.227 -19.469 1.475 1 96.88 89 LEU A CA 1
ATOM 669 C C . LEU A 1 89 ? -12.633 -20.766 1.991 1 96.88 89 LEU A C 1
ATOM 671 O O . LEU A 1 89 ? -11.562 -20.766 2.602 1 96.88 89 LEU A O 1
ATOM 675 N N . ASP A 1 90 ? -13.289 -21.828 1.621 1 94.69 90 ASP A N 1
ATOM 676 C CA . ASP A 1 90 ? -12.859 -23.141 2.133 1 94.69 90 ASP A CA 1
ATOM 677 C C . ASP A 1 90 ? -12.141 -23.938 1.054 1 94.69 90 ASP A C 1
ATOM 679 O O . ASP A 1 90 ? -11.906 -25.141 1.223 1 94.69 90 ASP A O 1
ATOM 683 N N . SER A 1 91 ? -11.883 -23.219 -0.035 1 90 91 SER A N 1
ATOM 684 C CA . SER A 1 91 ? -11.172 -23.906 -1.099 1 90 91 SER A CA 1
ATOM 685 C C . SER A 1 91 ? -9.898 -24.578 -0.571 1 90 91 SER A C 1
ATOM 687 O O . SER A 1 91 ? -9.133 -23.953 0.165 1 90 91 SER A O 1
ATOM 689 N N . GLY A 1 92 ? -9.703 -25.781 -0.98 1 88.12 92 GLY A N 1
ATOM 690 C CA . GLY A 1 92 ? -8.586 -26.516 -0.415 1 88.12 92 GLY A CA 1
ATOM 691 C C . GLY A 1 92 ? -7.625 -27.047 -1.467 1 88.12 92 GLY A C 1
ATOM 692 O O . GLY A 1 92 ? -6.816 -27.938 -1.188 1 88.12 92 GLY A O 1
ATOM 693 N N . ASP A 1 93 ? -7.703 -26.531 -2.684 1 94.56 93 ASP A N 1
ATOM 694 C CA . ASP A 1 93 ? -6.75 -27 -3.684 1 94.56 93 ASP A CA 1
ATOM 695 C C . ASP A 1 93 ? -5.344 -26.484 -3.389 1 94.56 93 ASP A C 1
ATOM 697 O O . ASP A 1 93 ? -5.176 -25.453 -2.744 1 94.56 93 ASP A O 1
ATOM 701 N N . GLU A 1 94 ? -4.352 -27.203 -3.869 1 96.62 94 GLU A N 1
ATOM 702 C CA . GLU A 1 94 ? -2.955 -26.984 -3.506 1 96.62 94 GLU A CA 1
ATOM 703 C C . GLU A 1 94 ? -2.473 -25.609 -3.98 1 96.62 94 GLU A C 1
ATOM 705 O O . GLU A 1 94 ? -1.65 -24.969 -3.32 1 96.62 94 GLU A O 1
ATOM 710 N N . THR A 1 95 ? -2.902 -25.172 -5.102 1 97.12 95 THR A N 1
ATOM 711 C CA . THR A 1 95 ? -2.516 -23.859 -5.602 1 97.12 95 THR A CA 1
ATOM 712 C C . THR A 1 95 ? -3.018 -22.766 -4.672 1 97.12 95 THR A C 1
ATOM 714 O O . THR A 1 95 ? -2.258 -21.859 -4.297 1 97.12 95 THR A O 1
ATOM 717 N N . THR A 1 96 ? -4.309 -22.844 -4.27 1 97.38 96 THR A N 1
ATOM 718 C CA . THR A 1 96 ? -4.895 -21.859 -3.371 1 97.38 96 THR A CA 1
ATOM 719 C C . THR A 1 96 ? -4.203 -21.891 -2.012 1 97.38 96 THR A C 1
ATOM 721 O O . THR A 1 96 ? -3.953 -20.828 -1.415 1 97.38 96 THR A O 1
ATOM 724 N N . ARG A 1 97 ? -3.949 -23.062 -1.559 1 97.62 97 ARG A N 1
ATOM 725 C CA . ARG A 1 97 ? -3.25 -23.203 -0.285 1 97.62 97 ARG A CA 1
ATOM 726 C C . ARG A 1 97 ? -1.902 -22.484 -0.321 1 97.62 97 ARG A C 1
ATOM 728 O O . ARG A 1 97 ? -1.573 -21.719 0.592 1 97.62 97 ARG A O 1
ATOM 735 N N . ARG A 1 98 ? -1.099 -22.703 -1.384 1 98.38 98 ARG A N 1
ATOM 736 C CA . ARG A 1 98 ? 0.208 -22.062 -1.504 1 98.38 98 ARG A CA 1
ATOM 737 C C . ARG A 1 98 ? 0.072 -20.547 -1.588 1 98.38 98 ARG A C 1
ATOM 739 O O . ARG A 1 98 ? 0.843 -19.812 -0.965 1 98.38 98 ARG A O 1
ATOM 746 N N . LEU A 1 99 ? -0.926 -20.078 -2.322 1 98.62 99 LEU A N 1
ATOM 747 C CA . LEU A 1 99 ? -1.146 -18.641 -2.465 1 98.62 99 LEU A CA 1
ATOM 748 C C . LEU A 1 99 ? -1.504 -18.016 -1.123 1 98.62 99 LEU A C 1
ATOM 750 O O . LEU A 1 99 ? -1.033 -16.922 -0.801 1 98.62 99 LEU A O 1
ATOM 754 N N . ARG A 1 100 ? -2.322 -18.719 -0.348 1 98.56 100 ARG A N 1
ATOM 755 C CA . ARG A 1 100 ? -2.701 -18.188 0.962 1 98.56 100 ARG A CA 1
ATOM 756 C C . ARG A 1 100 ? -1.498 -18.141 1.897 1 98.56 100 ARG A C 1
ATOM 758 O O . ARG A 1 100 ? -1.347 -17.188 2.666 1 98.56 100 ARG A O 1
ATOM 765 N N . LEU A 1 101 ? -0.654 -19.141 1.858 1 98.5 101 LEU A N 1
ATOM 766 C CA . LEU A 1 101 ? 0.549 -19.141 2.684 1 98.5 101 LEU A CA 1
ATOM 767 C C . LEU A 1 101 ? 1.493 -18.016 2.26 1 98.5 101 LEU A C 1
ATOM 769 O O . LEU A 1 101 ? 2.102 -17.359 3.107 1 98.5 101 LEU A O 1
ATOM 773 N N . ILE A 1 102 ? 1.632 -17.797 0.964 1 98.69 102 ILE A N 1
ATOM 774 C CA . ILE A 1 102 ? 2.441 -16.703 0.461 1 98.69 102 ILE A CA 1
ATOM 775 C C . ILE A 1 102 ? 1.892 -15.375 0.987 1 98.69 102 ILE A C 1
ATOM 777 O O . ILE A 1 102 ? 2.654 -14.508 1.417 1 98.69 102 ILE A O 1
ATOM 781 N N . ALA A 1 103 ? 0.568 -15.258 0.989 1 98.75 103 ALA A N 1
ATOM 782 C CA . ALA A 1 103 ? -0.067 -14.031 1.478 1 98.75 103 ALA A CA 1
ATOM 783 C C . ALA A 1 103 ? 0.229 -13.812 2.959 1 98.75 103 ALA A C 1
ATOM 785 O O . ALA A 1 103 ? 0.583 -12.711 3.371 1 98.75 103 ALA A O 1
ATOM 786 N N . VAL A 1 104 ? 0.087 -14.906 3.756 1 98.56 104 VAL A N 1
ATOM 787 C CA . VAL A 1 104 ? 0.297 -14.836 5.199 1 98.56 104 VAL A CA 1
ATOM 788 C C . VAL A 1 104 ? 1.739 -14.43 5.488 1 98.56 104 VAL A C 1
ATOM 790 O O . VAL A 1 104 ? 1.985 -13.523 6.289 1 98.56 104 VAL A O 1
ATOM 793 N N . TYR A 1 105 ? 2.691 -15.008 4.84 1 98.56 105 TYR A N 1
ATOM 794 C CA . TYR A 1 105 ? 4.094 -14.758 5.145 1 98.56 105 TYR A CA 1
ATOM 795 C C . TYR A 1 105 ? 4.551 -13.43 4.559 1 98.56 105 TYR A C 1
ATOM 797 O O . TYR A 1 105 ? 5.418 -12.758 5.125 1 98.56 105 TYR A O 1
ATOM 805 N N . THR A 1 106 ? 3.99 -12.961 3.416 1 98.5 106 THR A N 1
ATOM 806 C CA . THR A 1 106 ? 4.254 -11.617 2.91 1 98.5 106 THR A CA 1
ATOM 807 C C . THR A 1 106 ? 3.746 -10.562 3.887 1 98.5 106 THR A C 1
ATOM 809 O O . THR A 1 106 ? 4.422 -9.562 4.137 1 98.5 106 THR A O 1
ATOM 812 N N . ALA A 1 107 ? 2.576 -10.797 4.508 1 98.25 107 ALA A N 1
ATOM 813 C CA . ALA A 1 107 ? 1.95 -9.844 5.426 1 98.25 107 ALA A CA 1
ATOM 814 C C . ALA A 1 107 ? 2.779 -9.688 6.695 1 98.25 107 ALA A C 1
ATOM 816 O O . ALA A 1 107 ? 2.732 -8.641 7.348 1 98.25 107 ALA A O 1
ATOM 817 N N . LYS A 1 108 ? 3.592 -10.648 6.969 1 96.75 108 LYS A N 1
ATOM 818 C CA . LYS A 1 108 ? 4.453 -10.547 8.141 1 96.75 108 LYS A CA 1
ATOM 819 C C . LYS A 1 108 ? 5.574 -9.539 7.922 1 96.75 108 LYS A C 1
ATOM 821 O O . LYS A 1 108 ? 6.16 -9.031 8.883 1 96.75 108 LYS A O 1
ATOM 826 N N . GLY A 1 109 ? 5.824 -9.188 6.598 1 95.38 109 GLY A N 1
ATOM 827 C CA . GLY A 1 109 ? 6.703 -8.102 6.207 1 95.38 109 GLY A CA 1
ATOM 828 C C . GLY A 1 109 ? 8.164 -8.508 6.164 1 95.38 109 GLY A C 1
ATOM 829 O O . GLY A 1 109 ? 8.891 -8.141 5.234 1 95.38 109 GLY A O 1
ATOM 830 N N . GLY A 1 110 ? 8.57 -9.25 7.176 1 88.75 110 GLY A N 1
ATOM 831 C CA . GLY A 1 110 ? 9.906 -9.805 7.137 1 88.75 110 GLY A CA 1
ATOM 832 C C . GLY A 1 110 ? 10.016 -11.039 6.254 1 88.75 110 GLY A C 1
ATOM 833 O O . GLY A 1 110 ? 9.008 -11.539 5.754 1 88.75 110 GLY A O 1
ATOM 834 N N . VAL A 1 111 ? 11.195 -11.305 5.742 1 88.5 111 VAL A N 1
ATOM 835 C CA . VAL A 1 111 ? 11.359 -12.492 4.918 1 88.5 111 VAL A CA 1
ATOM 836 C C . VAL A 1 111 ? 11.898 -13.641 5.77 1 88.5 111 VAL A C 1
ATOM 838 O O . VAL A 1 111 ? 13.094 -13.688 6.066 1 88.5 111 VAL A O 1
ATOM 841 N N . ALA A 1 112 ? 10.875 -14.367 6.133 1 87 112 ALA A N 1
ATOM 842 C CA . ALA A 1 112 ? 11.25 -15.547 6.902 1 87 112 ALA A CA 1
ATOM 843 C C . ALA A 1 112 ? 11.539 -16.734 5.984 1 87 112 ALA A C 1
ATOM 845 O O . ALA A 1 112 ? 11.086 -16.766 4.84 1 87 112 ALA A O 1
ATOM 846 N N . PRO A 1 113 ? 12.227 -17.688 6.555 1 94.69 113 PRO A N 1
ATOM 847 C CA . PRO A 1 113 ? 12.531 -18.891 5.766 1 94.69 113 PRO A CA 1
ATOM 848 C C . PRO A 1 113 ? 11.273 -19.578 5.25 1 94.69 113 PRO A C 1
ATOM 850 O O . PRO A 1 113 ? 11.297 -20.188 4.172 1 94.69 113 PRO A O 1
ATOM 853 N N . GLU A 1 114 ? 10.188 -19.391 5.969 1 97.31 114 GLU A N 1
ATOM 854 C CA . GLU A 1 114 ? 8.953 -20.062 5.578 1 97.31 114 GLU A CA 1
ATOM 855 C C . GLU A 1 114 ? 8.438 -19.547 4.238 1 97.31 114 GLU A C 1
ATOM 857 O O . GLU A 1 114 ? 7.879 -20.297 3.445 1 97.31 114 GLU A O 1
ATOM 862 N N . LEU A 1 115 ? 8.609 -18.266 4.008 1 97.94 115 LEU A N 1
ATOM 863 C CA . LEU A 1 115 ? 8.195 -17.734 2.719 1 97.94 115 LEU A CA 1
ATOM 864 C C . LEU A 1 115 ? 9.023 -18.328 1.587 1 97.94 115 LEU A C 1
ATOM 866 O O . LEU A 1 115 ? 8.484 -18.719 0.55 1 97.94 115 LEU A O 1
ATOM 870 N N . SER A 1 116 ? 10.336 -18.375 1.812 1 96.88 116 SER A N 1
ATOM 871 C CA . SER A 1 116 ? 11.219 -18.953 0.803 1 96.88 116 SER A CA 1
ATOM 872 C C . SER A 1 116 ? 10.828 -20.391 0.493 1 96.88 116 SER A C 1
ATOM 874 O O . SER A 1 116 ? 10.852 -20.812 -0.667 1 96.88 116 SER A O 1
ATOM 876 N N . ASP A 1 117 ? 10.453 -21.125 1.523 1 97.88 117 ASP A N 1
ATOM 877 C CA . ASP A 1 117 ? 10.047 -22.516 1.348 1 97.88 117 ASP A CA 1
ATOM 878 C C . ASP A 1 117 ? 8.797 -22.609 0.478 1 97.88 117 ASP A C 1
ATOM 880 O O . ASP A 1 117 ? 8.734 -23.438 -0.429 1 97.88 117 ASP A O 1
ATOM 884 N N . VAL A 1 118 ? 7.82 -21.797 0.72 1 98.31 118 VAL A N 1
ATOM 885 C CA . VAL A 1 118 ? 6.57 -21.859 -0.033 1 98.31 118 VAL A CA 1
ATOM 886 C C . VAL A 1 118 ? 6.812 -21.406 -1.472 1 98.31 118 VAL A C 1
ATOM 888 O O . VAL A 1 118 ? 6.207 -21.922 -2.406 1 98.31 118 VAL A O 1
ATOM 891 N N . LEU A 1 119 ? 7.68 -20.422 -1.666 1 98.25 119 LEU A N 1
ATOM 892 C CA . LEU A 1 119 ? 8.008 -19.953 -3.008 1 98.25 119 LEU A CA 1
ATOM 893 C C . LEU A 1 119 ? 8.703 -21.047 -3.811 1 98.25 119 LEU A C 1
ATOM 895 O O . LEU A 1 119 ? 8.445 -21.203 -5.004 1 98.25 119 LEU A O 1
ATOM 899 N N . ARG A 1 120 ? 9.531 -21.766 -3.162 1 97.62 120 ARG A N 1
ATOM 900 C CA . ARG A 1 120 ? 10.18 -22.891 -3.828 1 97.62 120 ARG A CA 1
ATOM 901 C C . ARG A 1 120 ? 9.164 -23.953 -4.223 1 97.62 120 ARG A C 1
ATOM 903 O O . ARG A 1 120 ? 9.25 -24.531 -5.309 1 97.62 120 ARG A O 1
ATOM 910 N N . GLU A 1 121 ? 8.242 -24.219 -3.326 1 97.81 121 GLU A N 1
ATOM 911 C CA . GLU A 1 121 ? 7.176 -25.156 -3.65 1 97.81 121 GLU A CA 1
ATOM 912 C C . GLU A 1 121 ? 6.391 -24.703 -4.875 1 97.81 121 GLU A C 1
ATOM 914 O O . GLU A 1 121 ? 6.043 -25.516 -5.734 1 97.81 121 GLU A O 1
ATOM 919 N N . ALA A 1 122 ? 6.09 -23.422 -4.898 1 98.06 122 ALA A N 1
ATOM 920 C CA . ALA A 1 122 ? 5.359 -22.875 -6.035 1 98.06 122 ALA A CA 1
ATOM 921 C C . ALA A 1 122 ? 6.156 -23.031 -7.328 1 98.06 122 ALA A C 1
ATOM 923 O O . ALA A 1 122 ? 5.602 -23.391 -8.367 1 98.06 122 ALA A O 1
ATOM 924 N N . ARG A 1 123 ? 7.441 -22.734 -7.25 1 97.19 123 ARG A N 1
ATOM 925 C CA . ARG A 1 123 ? 8.305 -22.906 -8.414 1 97.19 123 ARG A CA 1
ATOM 926 C C . ARG A 1 123 ? 8.289 -24.344 -8.906 1 97.19 123 ARG A C 1
ATOM 928 O O . ARG A 1 123 ? 8.125 -24.594 -10.102 1 97.19 123 ARG A O 1
ATOM 935 N N . ASP A 1 124 ? 8.422 -25.25 -7.992 1 96.56 124 ASP A N 1
ATOM 936 C CA . ASP A 1 124 ? 8.484 -26.672 -8.336 1 96.56 124 ASP A CA 1
ATOM 937 C C . ASP A 1 124 ? 7.176 -27.141 -8.961 1 96.56 124 ASP A C 1
ATOM 939 O O . ASP A 1 124 ? 7.168 -28.047 -9.797 1 96.56 124 ASP A O 1
ATOM 943 N N . ALA A 1 125 ? 6.117 -26.531 -8.594 1 97.56 125 ALA A N 1
ATOM 944 C CA . ALA A 1 125 ? 4.801 -26.875 -9.117 1 97.56 125 ALA A CA 1
ATOM 945 C C . ALA A 1 125 ? 4.512 -26.141 -10.422 1 97.56 125 ALA A C 1
ATOM 947 O O . ALA A 1 125 ? 3.439 -26.297 -11.008 1 97.56 125 ALA A O 1
ATOM 948 N N . GLY A 1 126 ? 5.418 -25.328 -10.898 1 96.5 126 GLY A N 1
ATOM 949 C CA . GLY A 1 126 ? 5.234 -24.547 -12.109 1 96.5 126 GLY A CA 1
ATOM 950 C C . GLY A 1 126 ? 4.336 -23.344 -11.914 1 96.5 126 GLY A C 1
ATOM 951 O O . GLY A 1 126 ? 3.707 -22.875 -12.867 1 96.5 126 GLY A O 1
ATOM 952 N N . GLU A 1 127 ? 4.258 -22.828 -10.617 1 97.81 127 GLU A N 1
ATOM 953 C CA . GLU A 1 127 ? 3.318 -21.766 -10.281 1 97.81 127 GLU A CA 1
ATOM 954 C C . GLU A 1 127 ? 4.043 -20.547 -9.703 1 97.81 127 GLU A C 1
ATOM 956 O O . GLU A 1 127 ? 3.504 -19.844 -8.844 1 97.81 127 GLU A O 1
ATOM 961 N N . LEU A 1 128 ? 5.348 -20.375 -10.062 1 97.62 128 LEU A N 1
ATOM 962 C CA . LEU A 1 128 ? 6.098 -19.234 -9.523 1 97.62 128 LEU A CA 1
ATOM 963 C C . LEU A 1 128 ? 5.512 -17.922 -10 1 97.62 128 LEU A C 1
ATOM 965 O O . LEU A 1 128 ? 5.508 -16.922 -9.266 1 97.62 128 LEU A O 1
ATOM 969 N N . ARG A 1 129 ? 5.023 -17.875 -11.258 1 97.56 129 ARG A N 1
ATOM 970 C CA . ARG A 1 129 ? 4.438 -16.641 -11.773 1 97.56 129 ARG A CA 1
ATOM 971 C C . ARG A 1 129 ? 3.199 -16.25 -10.969 1 97.56 129 ARG A C 1
ATOM 973 O O . ARG A 1 129 ? 3.002 -15.078 -10.656 1 97.56 129 ARG A O 1
ATOM 980 N N . GLU A 1 130 ? 2.369 -17.25 -10.578 1 98.38 130 GLU A N 1
ATOM 981 C CA . GLU A 1 130 ? 1.209 -16.984 -9.734 1 98.38 130 GLU A CA 1
ATOM 982 C C . GLU A 1 130 ? 1.631 -16.438 -8.375 1 98.38 130 GLU A C 1
ATOM 984 O O . GLU A 1 130 ? 0.988 -15.523 -7.848 1 98.38 130 GLU A O 1
ATOM 989 N N . ALA A 1 131 ? 2.729 -16.953 -7.871 1 98.62 131 ALA A N 1
ATOM 990 C CA . ALA A 1 131 ? 3.242 -16.5 -6.582 1 98.62 131 ALA A CA 1
ATOM 991 C C . ALA A 1 131 ? 3.703 -15.047 -6.66 1 98.62 131 ALA A C 1
ATOM 993 O O . ALA A 1 131 ? 3.4 -14.242 -5.773 1 98.62 131 ALA A O 1
ATOM 994 N N . ILE A 1 132 ? 4.379 -14.742 -7.707 1 98.69 132 ILE A N 1
ATOM 995 C CA . ILE A 1 132 ? 4.887 -13.391 -7.902 1 98.69 132 ILE A CA 1
ATOM 996 C C . ILE A 1 132 ? 3.719 -12.414 -8.062 1 98.69 132 ILE A C 1
ATOM 998 O O . ILE A 1 132 ? 3.701 -11.352 -7.449 1 98.69 132 ILE A O 1
ATOM 1002 N N . GLU A 1 133 ? 2.719 -12.812 -8.812 1 98.88 133 GLU A N 1
ATOM 1003 C CA . GLU A 1 133 ? 1.545 -11.961 -9 1 98.88 133 GLU A CA 1
ATOM 1004 C C . GLU A 1 133 ? 0.805 -11.742 -7.684 1 98.88 133 GLU A C 1
ATOM 1006 O O . GLU A 1 133 ? 0.253 -10.664 -7.449 1 98.88 133 GLU A O 1
ATOM 1011 N N . ALA A 1 134 ? 0.804 -12.773 -6.82 1 98.94 134 ALA A N 1
ATOM 1012 C CA . ALA A 1 134 ? 0.184 -12.625 -5.504 1 98.94 134 ALA A CA 1
ATOM 1013 C C . ALA A 1 134 ? 0.926 -11.586 -4.664 1 98.94 134 ALA A C 1
ATOM 1015 O O . ALA A 1 134 ? 0.303 -10.758 -3.996 1 98.94 134 ALA A O 1
ATOM 1016 N N . ILE A 1 135 ? 2.211 -11.648 -4.727 1 98.88 135 ILE A N 1
ATOM 1017 C CA . ILE A 1 135 ? 3.021 -10.719 -3.953 1 98.88 135 ILE A CA 1
ATOM 1018 C C . ILE A 1 135 ? 2.809 -9.297 -4.469 1 98.88 135 ILE A C 1
ATOM 1020 O O . ILE A 1 135 ? 2.637 -8.359 -3.68 1 98.88 135 ILE A O 1
ATOM 1024 N N . LEU A 1 136 ? 2.77 -9.094 -5.789 1 98.94 136 LEU A N 1
ATOM 1025 C CA . LEU A 1 136 ? 2.506 -7.785 -6.371 1 98.94 136 LEU A CA 1
ATOM 1026 C C . LEU A 1 136 ? 1.137 -7.266 -5.941 1 98.94 136 LEU A C 1
ATOM 1028 O O . LEU A 1 136 ? 0.998 -6.094 -5.582 1 98.94 136 LEU A O 1
ATOM 1032 N N . HIS A 1 137 ? 0.148 -8.141 -5.957 1 98.94 137 HIS A N 1
ATOM 1033 C CA . HIS A 1 137 ? -1.209 -7.809 -5.535 1 98.94 137 HIS A CA 1
ATOM 1034 C C . HIS A 1 137 ? -1.242 -7.367 -4.078 1 98.94 137 HIS A C 1
ATOM 1036 O O . HIS A 1 137 ? -1.933 -6.406 -3.732 1 98.94 137 HIS A O 1
ATOM 1042 N N . LEU A 1 138 ? -0.438 -7.984 -3.275 1 98.88 138 LEU A N 1
ATOM 1043 C CA . LEU A 1 138 ? -0.469 -7.785 -1.83 1 98.88 138 LEU A CA 1
ATOM 1044 C C . LEU A 1 138 ? 0.182 -6.461 -1.451 1 98.88 138 LEU A C 1
ATOM 1046 O O . LEU A 1 138 ? 0.001 -5.973 -0.333 1 98.88 138 LEU A O 1
ATOM 1050 N N . ALA A 1 139 ? 0.97 -5.828 -2.373 1 98.94 139 ALA A N 1
ATOM 1051 C CA . ALA A 1 139 ? 1.566 -4.523 -2.092 1 98.94 139 ALA A CA 1
ATOM 1052 C C . 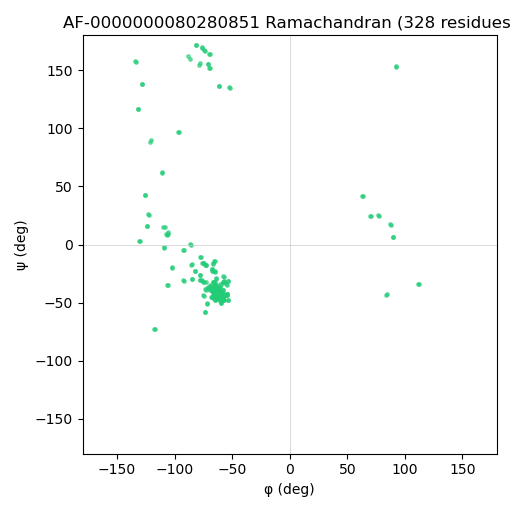ALA A 1 139 ? 0.504 -3.514 -1.67 1 98.94 139 ALA A C 1
ATOM 1054 O O . ALA A 1 139 ? 0.76 -2.648 -0.829 1 98.94 139 ALA A O 1
ATOM 1055 N N . VAL A 1 140 ? -0.723 -3.664 -2.205 1 98.88 140 VAL A N 1
ATOM 1056 C CA . VAL A 1 140 ? -1.842 -2.766 -1.942 1 98.88 140 VAL A CA 1
ATOM 1057 C C . VAL A 1 140 ? -2.27 -2.887 -0.482 1 98.88 140 VAL A C 1
ATOM 1059 O O . VAL A 1 140 ? -2.615 -1.888 0.154 1 98.88 140 VAL A O 1
ATOM 1062 N N . TYR A 1 141 ? -2.146 -4.004 0.104 1 98.81 141 TYR A N 1
ATOM 1063 C CA . TYR A 1 141 ? -2.799 -4.289 1.377 1 98.81 141 TYR A CA 1
ATOM 1064 C C . TYR A 1 141 ? -1.788 -4.301 2.518 1 98.81 141 TYR A C 1
ATOM 1066 O O . TYR A 1 141 ? -2.094 -3.865 3.629 1 98.81 141 TYR A O 1
ATOM 1074 N N . VAL A 1 142 ? -0.564 -4.777 2.209 1 98.69 142 VAL A N 1
ATOM 1075 C CA . VAL A 1 142 ? 0.406 -4.949 3.285 1 98.69 142 VAL A CA 1
ATOM 1076 C C . VAL A 1 142 ? 1.51 -3.9 3.156 1 98.69 142 VAL A C 1
ATOM 1078 O O . VAL A 1 142 ? 2.42 -3.844 3.986 1 98.69 142 VAL A O 1
ATOM 1081 N N . GLY A 1 143 ? 1.467 -3.066 2.096 1 98.75 143 GLY A N 1
ATOM 1082 C CA . GLY A 1 143 ? 2.467 -2.041 1.851 1 98.75 143 GLY A CA 1
ATOM 1083 C C . GLY A 1 143 ? 3.598 -2.51 0.956 1 98.75 143 GLY A C 1
ATOM 1084 O O . GLY A 1 143 ? 3.949 -3.693 0.959 1 98.75 143 GLY A O 1
ATOM 1085 N N . PHE A 1 144 ? 4.223 -1.58 0.244 1 98.88 144 PHE A N 1
ATOM 1086 C CA . PHE A 1 144 ? 5.273 -1.898 -0.717 1 98.88 144 PHE A CA 1
ATOM 1087 C C . PHE A 1 144 ? 6.492 -2.482 -0.013 1 98.88 144 PHE A C 1
ATOM 1089 O O . PHE A 1 144 ? 7.125 -3.41 -0.522 1 98.88 144 PHE A O 1
ATOM 1096 N N . PRO A 1 145 ? 6.906 -2.041 1.222 1 98.75 145 PRO A N 1
ATOM 1097 C CA . PRO A 1 145 ? 8.094 -2.615 1.866 1 98.75 145 PRO A CA 1
ATOM 1098 C C . PRO A 1 145 ? 7.973 -4.125 2.076 1 98.75 145 PRO A C 1
ATOM 1100 O O . PRO A 1 145 ? 8.898 -4.871 1.742 1 98.75 145 PRO A O 1
ATOM 1103 N N . ALA A 1 146 ? 6.832 -4.539 2.594 1 98.69 146 ALA A N 1
ATOM 1104 C CA . ALA A 1 146 ? 6.637 -5.973 2.807 1 98.69 146 ALA A CA 1
ATOM 1105 C C . ALA A 1 146 ? 6.645 -6.727 1.481 1 98.69 146 ALA A C 1
ATOM 1107 O O . ALA A 1 146 ? 7.246 -7.797 1.373 1 98.69 146 ALA A O 1
ATOM 1108 N N . ALA A 1 147 ? 5.984 -6.23 0.479 1 98.81 147 ALA A N 1
ATOM 1109 C CA . ALA A 1 147 ? 5.91 -6.871 -0.832 1 98.81 147 ALA A CA 1
ATOM 1110 C C . ALA A 1 147 ? 7.285 -6.93 -1.493 1 98.81 147 ALA A C 1
ATOM 1112 O O . ALA A 1 147 ? 7.645 -7.941 -2.098 1 98.81 147 ALA A O 1
ATOM 1113 N N . LEU A 1 148 ? 8.055 -5.828 -1.388 1 98.5 148 LEU A N 1
ATOM 1114 C CA . LEU A 1 148 ? 9.375 -5.789 -2.004 1 98.5 148 LEU A CA 1
ATOM 1115 C C . LEU A 1 148 ? 10.32 -6.773 -1.326 1 98.5 148 LEU A C 1
ATOM 1117 O O . LEU A 1 148 ? 11.156 -7.391 -1.988 1 98.5 148 LEU A O 1
ATOM 1121 N N . ASN A 1 149 ? 10.203 -6.906 -0.01 1 98.19 149 ASN A N 1
ATOM 1122 C CA . ASN A 1 149 ? 10.961 -7.945 0.677 1 98.19 149 ASN A CA 1
ATOM 1123 C C . ASN A 1 149 ? 10.641 -9.328 0.127 1 98.19 149 ASN A C 1
ATOM 1125 O O . ASN A 1 149 ? 11.547 -10.125 -0.132 1 98.19 149 ASN A O 1
ATOM 1129 N N . ALA A 1 150 ? 9.398 -9.578 -0.027 1 98.5 150 ALA A N 1
ATOM 1130 C CA . ALA A 1 150 ? 8.961 -10.875 -0.545 1 98.5 150 ALA A CA 1
ATOM 1131 C C . ALA A 1 150 ? 9.461 -11.086 -1.974 1 98.5 150 ALA A C 1
ATOM 1133 O O . ALA A 1 150 ? 9.859 -12.195 -2.34 1 98.5 150 ALA A O 1
ATOM 1134 N N . LEU A 1 151 ? 9.406 -10.062 -2.824 1 98.19 151 LEU A N 1
ATOM 1135 C CA . LEU A 1 151 ? 9.898 -10.172 -4.191 1 98.19 151 LEU A CA 1
ATOM 1136 C C . LEU A 1 151 ? 11.398 -10.469 -4.207 1 98.19 151 LEU A C 1
ATOM 1138 O O . LEU A 1 151 ? 11.883 -11.18 -5.09 1 98.19 151 LEU A O 1
ATOM 1142 N N . GLY A 1 152 ? 12.102 -9.82 -3.252 1 96.62 152 GLY A N 1
ATOM 1143 C CA . GLY A 1 152 ? 13.516 -10.141 -3.129 1 96.62 152 GLY A CA 1
ATOM 1144 C C . GLY A 1 152 ? 13.781 -11.617 -2.941 1 96.62 152 GLY A C 1
ATOM 1145 O O . GLY A 1 152 ? 14.695 -12.18 -3.557 1 96.62 152 GLY A O 1
ATOM 1146 N N . ALA A 1 153 ? 12.984 -12.211 -2.113 1 95.94 153 ALA A N 1
ATOM 1147 C CA . ALA A 1 153 ? 13.109 -13.648 -1.889 1 95.94 153 ALA A CA 1
ATOM 1148 C C . ALA A 1 153 ? 12.781 -14.438 -3.156 1 95.94 153 ALA A C 1
ATOM 1150 O O . ALA A 1 153 ? 13.414 -15.453 -3.449 1 95.94 153 ALA A O 1
ATOM 1151 N N . ALA A 1 154 ? 11.844 -14.016 -3.9 1 96.5 154 ALA A N 1
ATOM 1152 C CA . ALA A 1 154 ? 11.406 -14.703 -5.109 1 96.5 154 ALA A CA 1
ATOM 1153 C C . ALA A 1 154 ? 12.438 -14.578 -6.223 1 96.5 154 ALA A C 1
ATOM 1155 O O . ALA A 1 154 ? 12.609 -15.492 -7.031 1 96.5 154 ALA A O 1
ATOM 1156 N N . ARG A 1 155 ? 13.047 -13.414 -6.273 1 94.69 155 ARG A N 1
ATOM 1157 C CA . ARG A 1 155 ? 13.984 -13.148 -7.355 1 94.69 155 ARG A CA 1
ATOM 1158 C C . ARG A 1 155 ? 15.109 -14.18 -7.375 1 94.69 155 ARG A C 1
ATOM 1160 O O . ARG A 1 155 ? 15.625 -14.516 -8.445 1 94.69 155 ARG A O 1
ATOM 1167 N N . THR A 1 156 ? 15.477 -14.664 -6.207 1 89.81 156 THR A N 1
ATOM 1168 C CA . THR A 1 156 ? 16.547 -15.656 -6.098 1 89.81 156 THR A CA 1
ATOM 1169 C C . THR A 1 156 ? 16.141 -16.969 -6.77 1 89.81 156 THR A C 1
ATOM 1171 O O . THR A 1 156 ? 17 -17.797 -7.074 1 89.81 156 THR A O 1
ATOM 1174 N N . LEU A 1 157 ? 14.891 -17.094 -7.055 1 92.75 157 LEU A N 1
ATOM 1175 C CA . LEU A 1 157 ? 14.367 -18.328 -7.613 1 92.75 157 LEU A CA 1
ATOM 1176 C C . LEU A 1 157 ? 14.141 -18.203 -9.117 1 92.75 157 LEU A C 1
ATOM 1178 O O . LEU A 1 157 ? 13.922 -19.188 -9.805 1 92.75 157 LEU A O 1
ATOM 1182 N N . THR A 1 158 ? 14.031 -17.016 -9.633 1 86.69 158 THR A N 1
ATOM 1183 C CA . THR A 1 158 ? 13.797 -16.781 -11.055 1 86.69 158 THR A CA 1
ATOM 1184 C C . THR A 1 158 ? 15.062 -17.047 -11.859 1 86.69 158 THR A C 1
ATOM 1186 O O . THR A 1 158 ? 15 -17.422 -13.031 1 86.69 158 THR A O 1
ATOM 1189 N N . SER A 1 159 ? 16.203 -16.609 -11.438 1 72.69 159 SER A N 1
ATOM 1190 C CA . SER A 1 159 ? 17.484 -16.797 -12.117 1 72.69 159 SER A CA 1
ATOM 1191 C C . SER A 1 159 ? 17.781 -18.281 -12.328 1 72.69 159 SER A C 1
ATOM 1193 O O . SER A 1 159 ? 18.406 -18.656 -13.32 1 72.69 159 SER A O 1
ATOM 1195 N N . ASP A 1 160 ? 17.312 -18.984 -11.445 1 57.34 160 ASP A N 1
ATOM 1196 C CA . ASP A 1 160 ? 17.562 -20.422 -11.539 1 57.34 160 ASP A CA 1
ATOM 1197 C C . ASP A 1 160 ? 16.703 -21.047 -12.633 1 57.34 160 ASP A C 1
ATOM 1199 O O . ASP A 1 160 ? 17.125 -22.031 -13.258 1 57.34 160 ASP A O 1
ATOM 1203 N N . GLU A 1 161 ? 15.562 -20.5 -12.82 1 53.22 161 GLU A N 1
ATOM 1204 C CA . GLU A 1 161 ? 14.703 -21.047 -13.867 1 53.22 161 GLU A CA 1
ATOM 1205 C C . GLU A 1 161 ? 15.32 -20.859 -15.25 1 53.22 161 GLU A C 1
ATOM 1207 O O . GLU A 1 161 ? 15.133 -21.688 -16.141 1 53.22 161 GLU A O 1
ATOM 1212 N N . HIS A 1 162 ? 15.969 -19.578 -15.406 1 49.84 162 HIS A N 1
ATOM 1213 C CA . HIS A 1 162 ? 16.656 -19.391 -16.672 1 49.84 162 HIS A CA 1
ATOM 1214 C C . HIS A 1 162 ? 17.766 -20.438 -16.859 1 49.84 162 HIS A C 1
ATOM 1216 O O . HIS A 1 162 ? 18.016 -20.875 -17.984 1 49.84 162 HIS A O 1
ATOM 1222 N N . ARG A 1 163 ? 18.375 -20.812 -15.75 1 46.09 163 ARG A N 1
ATOM 1223 C CA . ARG A 1 163 ? 19.453 -21.781 -15.914 1 46.09 163 ARG A CA 1
ATOM 1224 C C . ARG A 1 163 ? 18.906 -23.172 -16.219 1 46.09 163 ARG A C 1
ATOM 1226 O O . ARG A 1 163 ? 19.516 -23.922 -17 1 46.09 163 ARG A O 1
ATOM 1233 N N . GLU A 1 164 ? 17.75 -23.5 -15.539 1 45.03 164 GLU A N 1
ATOM 1234 C CA . GLU A 1 164 ? 17.281 -24.875 -15.75 1 45.03 164 GLU A CA 1
ATOM 1235 C C . GLU A 1 164 ? 16.609 -25.016 -17.109 1 45.03 164 GLU A C 1
ATOM 1237 O O . GLU A 1 164 ? 16.656 -26.078 -17.719 1 45.03 164 GLU A O 1
ATOM 1242 N N . ARG A 1 165 ? 15.992 -23.938 -17.578 1 47.31 165 ARG A N 1
ATOM 1243 C CA . ARG A 1 165 ? 15.352 -24.062 -18.891 1 47.31 165 ARG A CA 1
ATOM 1244 C C . ARG A 1 165 ? 16.375 -23.984 -20.016 1 47.31 165 ARG A C 1
ATOM 1246 O O . ARG A 1 165 ? 16.047 -24.266 -21.172 1 47.31 165 ARG A O 1
ATOM 1253 N N . ALA A 1 166 ? 17.625 -23.609 -19.703 1 46.5 166 ALA A N 1
ATOM 1254 C CA . ALA A 1 166 ? 18.656 -23.703 -20.734 1 46.5 166 ALA A CA 1
ATOM 1255 C C . ALA A 1 166 ? 19.328 -25.062 -20.703 1 46.5 166 ALA A C 1
ATOM 1257 O O . ALA A 1 166 ? 19.562 -25.641 -19.641 1 46.5 166 ALA A O 1
ATOM 1258 N N . MET B 1 1 ? 4.883 15.617 -20.109 1 78.38 1 MET B N 1
ATOM 1259 C CA . MET B 1 1 ? 5.484 14.5 -19.391 1 78.38 1 MET B CA 1
ATOM 1260 C C . MET B 1 1 ? 4.426 13.719 -18.609 1 78.38 1 MET B C 1
ATOM 1262 O O . MET B 1 1 ? 3.615 14.312 -17.891 1 78.38 1 MET B O 1
ATOM 1266 N N . GLY B 1 2 ? 4.309 12.445 -18.844 1 92.12 2 GLY B N 1
ATOM 1267 C CA . GLY B 1 2 ? 3.301 11.625 -18.172 1 92.12 2 GLY B CA 1
ATOM 1268 C C . GLY B 1 2 ? 3.623 11.336 -16.719 1 92.12 2 GLY B C 1
ATOM 1269 O O . GLY B 1 2 ? 4.688 11.719 -16.234 1 92.12 2 GLY B O 1
ATOM 1270 N N . ASP B 1 3 ? 2.768 10.883 -16.016 1 95.06 3 ASP B N 1
ATOM 1271 C CA . ASP B 1 3 ? 2.91 10.609 -14.586 1 95.06 3 ASP B CA 1
ATOM 1272 C C . ASP B 1 3 ? 4.109 9.703 -14.32 1 95.06 3 ASP B C 1
ATOM 1274 O O . ASP B 1 3 ? 4.809 9.867 -13.32 1 95.06 3 ASP B O 1
ATOM 1278 N N . TYR B 1 4 ? 4.406 8.773 -15.195 1 97.88 4 TYR B N 1
ATOM 1279 C CA . TYR B 1 4 ? 5.562 7.898 -15.016 1 97.88 4 TYR B CA 1
ATOM 1280 C C . TYR B 1 4 ? 6.863 8.688 -15.117 1 97.88 4 TYR B C 1
ATOM 1282 O O . TYR B 1 4 ? 7.773 8.5 -14.312 1 97.88 4 TYR B O 1
ATOM 1290 N N . ASP B 1 5 ? 6.957 9.531 -16.109 1 97.81 5 ASP B N 1
ATOM 1291 C CA . ASP B 1 5 ? 8.18 10.305 -16.312 1 97.81 5 ASP B CA 1
ATOM 1292 C C . ASP B 1 5 ? 8.461 11.211 -15.125 1 97.81 5 ASP B C 1
ATOM 1294 O O . ASP B 1 5 ? 9.602 11.289 -14.648 1 97.81 5 ASP B O 1
ATOM 1298 N N . LYS B 1 6 ? 7.43 11.898 -14.656 1 97.94 6 LYS B N 1
ATOM 1299 C CA . LYS B 1 6 ? 7.57 12.75 -13.484 1 97.94 6 LYS B CA 1
ATOM 1300 C C . LYS B 1 6 ? 7.98 11.93 -12.258 1 97.94 6 LYS B C 1
ATOM 1302 O O . LYS B 1 6 ? 8.812 12.367 -11.461 1 97.94 6 LYS B O 1
ATOM 1307 N N . GLY B 1 7 ? 7.336 10.789 -12.133 1 98.62 7 GLY B N 1
ATOM 1308 C CA . GLY B 1 7 ? 7.633 9.914 -11.008 1 98.62 7 GLY B CA 1
ATOM 1309 C C . GLY B 1 7 ? 9.047 9.375 -11.031 1 98.62 7 GLY B C 1
ATOM 1310 O O . GLY B 1 7 ? 9.695 9.281 -9.992 1 98.62 7 GLY B O 1
ATOM 1311 N N . LEU B 1 8 ? 9.453 9.016 -12.234 1 98.38 8 LEU B N 1
ATOM 1312 C CA . LEU B 1 8 ? 10.797 8.477 -12.375 1 98.38 8 LEU B CA 1
ATOM 1313 C C . LEU B 1 8 ? 11.844 9.531 -12.031 1 98.38 8 LEU B C 1
ATOM 1315 O O . LEU B 1 8 ? 12.852 9.227 -11.383 1 98.38 8 LEU B O 1
ATOM 1319 N N . GLU B 1 9 ? 11.688 10.719 -12.5 1 98.19 9 GLU B N 1
ATOM 1320 C CA . GLU B 1 9 ? 12.594 11.812 -12.164 1 98.19 9 GLU B CA 1
ATOM 1321 C C . GLU B 1 9 ? 12.672 12.016 -10.648 1 98.19 9 GLU B C 1
ATOM 1323 O O . GLU B 1 9 ? 13.758 12.195 -10.102 1 98.19 9 GLU B O 1
ATOM 1328 N N . LEU B 1 10 ? 11.531 11.969 -9.992 1 98.69 10 LEU B N 1
ATOM 1329 C CA . LEU B 1 10 ? 11.5 12.148 -8.547 1 98.69 10 LEU B CA 1
ATOM 1330 C C . LEU B 1 10 ? 12.172 10.977 -7.84 1 98.69 10 LEU B C 1
ATOM 1332 O O . LEU B 1 10 ? 12.914 11.172 -6.871 1 98.69 10 LEU B O 1
ATOM 1336 N N . LEU B 1 11 ? 11.844 9.789 -8.289 1 98.75 11 LEU B N 1
ATOM 1337 C CA . LEU B 1 11 ? 12.469 8.602 -7.711 1 98.75 11 LEU B CA 1
ATOM 1338 C C . LEU B 1 11 ? 13.984 8.695 -7.789 1 98.75 11 LEU B C 1
ATOM 1340 O O . LEU B 1 11 ? 14.68 8.383 -6.82 1 98.75 11 LEU B O 1
ATOM 1344 N N . ARG B 1 12 ? 14.477 9.133 -8.906 1 98.5 12 ARG B N 1
ATOM 1345 C CA . ARG B 1 12 ? 15.914 9.305 -9.102 1 98.5 12 ARG B CA 1
ATOM 1346 C C . ARG B 1 12 ? 16.469 10.398 -8.188 1 98.5 12 ARG B C 1
ATOM 1348 O O . ARG B 1 12 ? 17.547 10.25 -7.617 1 98.5 12 ARG B O 1
ATOM 1355 N N . LEU B 1 13 ? 15.75 11.438 -8.062 1 98.31 13 LEU B N 1
ATOM 1356 C CA . LEU B 1 13 ? 16.141 12.523 -7.176 1 98.31 13 LEU B CA 1
ATOM 1357 C C . LEU B 1 13 ? 16.234 12.047 -5.73 1 98.31 13 LEU B C 1
ATOM 1359 O O . LEU B 1 13 ? 17.219 12.328 -5.039 1 98.31 13 LEU B O 1
ATOM 1363 N N . LEU B 1 14 ? 15.281 11.281 -5.242 1 98.62 14 LEU B N 1
ATOM 1364 C CA . LEU B 1 14 ? 15.25 10.805 -3.865 1 98.62 14 LEU B CA 1
ATOM 1365 C C . LEU B 1 14 ? 16.422 9.859 -3.586 1 98.62 14 LEU B C 1
ATOM 1367 O O . LEU B 1 14 ? 17.047 9.945 -2.531 1 98.62 14 LEU B O 1
ATOM 1371 N N . GLY B 1 15 ? 16.656 9.016 -4.504 1 97.62 15 GLY B N 1
ATOM 1372 C CA . GLY B 1 15 ? 17.703 8.031 -4.309 1 97.62 15 GLY B CA 1
ATOM 1373 C C . GLY B 1 15 ? 19.094 8.57 -4.621 1 97.62 15 GLY B C 1
ATOM 1374 O O . GLY B 1 15 ? 20.094 7.988 -4.203 1 97.62 15 GLY B O 1
ATOM 1375 N N . GLY B 1 16 ? 19.172 9.617 -5.434 1 97.06 16 GLY B N 1
ATOM 1376 C CA . GLY B 1 16 ? 20.453 10.148 -5.887 1 97.06 16 GLY B CA 1
ATOM 1377 C C . GLY B 1 16 ? 21.156 9.227 -6.863 1 97.06 16 GLY B C 1
ATOM 1378 O O . GLY B 1 16 ? 22.391 9.109 -6.832 1 97.06 16 GLY B O 1
ATOM 1379 N N . VAL B 1 17 ? 20.438 8.414 -7.539 1 94.56 17 VAL B N 1
ATOM 1380 C CA . VAL B 1 17 ? 21.016 7.453 -8.477 1 94.56 17 VAL B CA 1
ATOM 1381 C C . VAL B 1 17 ? 20.219 7.477 -9.789 1 94.56 17 VAL B C 1
ATOM 1383 O O . VAL B 1 17 ? 19.031 7.789 -9.797 1 94.56 17 VAL B O 1
ATOM 1386 N N . GLU B 1 18 ? 20.812 7.043 -10.852 1 95.12 18 GLU B N 1
ATOM 1387 C CA . GLU B 1 18 ? 20.172 7.031 -12.164 1 95.12 18 GLU B CA 1
ATOM 1388 C C . GLU B 1 18 ? 19.328 5.773 -12.359 1 95.12 18 GLU B C 1
ATOM 1390 O O . GLU B 1 18 ? 18.328 5.797 -13.078 1 95.12 18 GLU B O 1
ATOM 1395 N N . ASP B 1 19 ? 19.781 4.75 -11.711 1 96.19 19 ASP B N 1
ATOM 1396 C CA . ASP B 1 19 ? 19.125 3.455 -11.875 1 96.19 19 ASP B CA 1
ATOM 1397 C C . ASP B 1 19 ? 18.609 2.926 -10.547 1 96.19 19 ASP B C 1
ATOM 1399 O O . ASP B 1 19 ? 19.25 2.094 -9.906 1 96.19 19 ASP B O 1
ATOM 1403 N N . PRO B 1 20 ? 17.438 3.248 -10.219 1 96.69 20 PRO B N 1
ATOM 1404 C CA . PRO B 1 20 ? 16.891 2.803 -8.93 1 96.69 20 PRO B CA 1
ATOM 1405 C C . PRO B 1 20 ? 16.812 1.282 -8.82 1 96.69 20 PRO B C 1
ATOM 1407 O O . PRO B 1 20 ? 16.281 0.625 -9.719 1 96.69 20 PRO B O 1
ATOM 1410 N N . ALA B 1 21 ? 17.188 0.699 -7.727 1 96.69 21 ALA B N 1
ATOM 1411 C CA . ALA B 1 21 ? 17.266 -0.742 -7.496 1 96.69 21 ALA B CA 1
ATOM 1412 C C . ALA B 1 21 ? 15.875 -1.375 -7.539 1 96.69 21 ALA B C 1
ATOM 1414 O O . ALA B 1 21 ? 15.727 -2.521 -7.965 1 96.69 21 ALA B O 1
ATOM 1415 N N . VAL B 1 22 ? 14.898 -0.639 -7.117 1 97.94 22 VAL B N 1
ATOM 1416 C CA . VAL B 1 22 ? 13.547 -1.181 -7.062 1 97.94 22 VAL B CA 1
ATOM 1417 C C . VAL B 1 22 ? 13.078 -1.527 -8.477 1 97.94 22 VAL B C 1
ATOM 1419 O O . VAL B 1 22 ? 12.344 -2.502 -8.672 1 97.94 22 VAL B O 1
ATOM 1422 N N . LEU B 1 23 ? 13.438 -0.737 -9.492 1 98.12 23 LEU B N 1
ATOM 1423 C CA . LEU B 1 23 ? 13.062 -1.016 -10.875 1 98.12 23 LEU B CA 1
ATOM 1424 C C . LEU B 1 23 ? 13.773 -2.26 -11.391 1 98.12 23 LEU B C 1
ATOM 1426 O O . LEU B 1 23 ? 13.195 -3.037 -12.156 1 98.12 23 LEU B O 1
ATOM 1430 N N . GLN B 1 24 ? 14.992 -2.459 -10.969 1 97.38 24 GLN B N 1
ATOM 1431 C CA . GLN B 1 24 ? 15.727 -3.676 -11.312 1 97.38 24 GLN B CA 1
ATOM 1432 C C . GLN B 1 24 ? 15.07 -4.902 -10.68 1 97.38 24 GLN B C 1
ATOM 1434 O O . GLN B 1 24 ? 15.047 -5.98 -11.289 1 97.38 24 GLN B O 1
ATOM 1439 N N . LEU B 1 25 ? 14.625 -4.727 -9.453 1 97.81 25 LEU B N 1
ATOM 1440 C CA . LEU B 1 25 ? 13.938 -5.82 -8.781 1 97.81 25 LEU B CA 1
ATOM 1441 C C . LEU B 1 25 ? 12.695 -6.246 -9.562 1 97.81 25 LEU B C 1
ATOM 1443 O O . LEU B 1 25 ? 12.5 -7.434 -9.828 1 97.81 25 LEU B O 1
ATOM 1447 N N . PHE B 1 26 ? 11.852 -5.262 -10.016 1 98.44 26 PHE B N 1
ATOM 1448 C CA . PHE B 1 26 ? 10.664 -5.582 -10.797 1 98.44 26 PHE B CA 1
ATOM 1449 C C . PHE B 1 26 ? 11.047 -6.273 -12.102 1 98.44 26 PHE B C 1
ATOM 1451 O O . PHE B 1 26 ? 10.391 -7.23 -12.523 1 98.44 26 PHE B O 1
ATOM 1458 N N . GLU B 1 27 ? 12.078 -5.797 -12.727 1 97.25 27 GLU B N 1
ATOM 1459 C CA . GLU B 1 27 ? 12.547 -6.406 -13.969 1 97.25 27 GLU B CA 1
ATOM 1460 C C . GLU B 1 27 ? 12.992 -7.848 -13.742 1 97.25 27 GLU B C 1
ATOM 1462 O O . GLU B 1 27 ? 12.68 -8.734 -14.547 1 97.25 27 GLU B O 1
ATOM 1467 N N . SER B 1 28 ? 13.695 -8.141 -12.656 1 96.56 28 SER B N 1
ATOM 1468 C CA . SER B 1 28 ? 14.266 -9.453 -12.375 1 96.56 28 SER B CA 1
ATOM 1469 C C . SER B 1 28 ? 13.172 -10.5 -12.18 1 96.56 28 SER B C 1
ATOM 1471 O O . SER B 1 28 ? 13.406 -11.695 -12.398 1 96.56 28 SER B O 1
ATOM 1473 N N . VAL B 1 29 ? 11.977 -10.078 -11.836 1 97.38 29 VAL B N 1
ATOM 1474 C CA . VAL B 1 29 ? 10.883 -11.023 -11.633 1 97.38 29 VAL B CA 1
ATOM 1475 C C . VAL B 1 29 ? 9.852 -10.867 -12.75 1 97.38 29 VAL B C 1
ATOM 1477 O O . VAL B 1 29 ? 8.688 -11.234 -12.594 1 97.38 29 VAL B O 1
ATOM 1480 N N . GLN B 1 30 ? 10.258 -10.18 -13.836 1 96.94 30 GLN B N 1
ATOM 1481 C CA . GLN B 1 30 ? 9.469 -10 -15.047 1 96.94 30 GLN B CA 1
ATOM 1482 C C . GLN B 1 30 ? 8.188 -9.219 -14.766 1 96.94 30 GLN B C 1
ATOM 1484 O O . GLN B 1 30 ? 7.109 -9.602 -15.219 1 96.94 30 GLN B O 1
ATOM 1489 N N . ALA B 1 31 ? 8.32 -8.164 -13.922 1 98.19 31 ALA B N 1
ATOM 1490 C CA . ALA B 1 31 ? 7.191 -7.316 -13.562 1 98.19 31 ALA B CA 1
ATOM 1491 C C . ALA B 1 31 ? 7.496 -5.848 -13.852 1 98.19 31 ALA B C 1
ATOM 1493 O O . ALA B 1 31 ? 7.129 -4.965 -13.078 1 98.19 31 ALA B O 1
ATOM 1494 N N . THR B 1 32 ? 8.117 -5.562 -15 1 98.25 32 THR B N 1
ATOM 1495 C CA . THR B 1 32 ? 8.492 -4.207 -15.375 1 98.25 32 THR B CA 1
ATOM 1496 C C . THR B 1 32 ? 7.262 -3.324 -15.531 1 98.25 32 THR B C 1
ATOM 1498 O O . THR B 1 32 ? 7.277 -2.152 -15.148 1 98.25 32 THR B O 1
ATOM 1501 N N . ASP B 1 33 ? 6.258 -3.889 -16.125 1 98.31 33 ASP B N 1
ATOM 1502 C CA . ASP B 1 33 ? 5.035 -3.121 -16.328 1 98.31 33 ASP B CA 1
ATOM 1503 C C . ASP B 1 33 ? 4.41 -2.699 -15.008 1 98.31 33 ASP B C 1
ATOM 1505 O O . ASP B 1 33 ? 3.957 -1.562 -14.859 1 98.31 33 ASP B O 1
ATOM 1509 N N . PHE B 1 34 ? 4.383 -3.611 -14.055 1 98.75 34 PHE B N 1
ATOM 1510 C CA . PHE B 1 34 ? 3.895 -3.264 -12.719 1 98.75 34 PHE B CA 1
ATOM 1511 C C . PHE B 1 34 ? 4.742 -2.154 -12.109 1 98.75 34 PHE B C 1
ATOM 1513 O O . PHE B 1 34 ? 4.207 -1.219 -11.508 1 98.75 34 PHE B O 1
ATOM 1520 N N . GLY B 1 35 ? 6.055 -2.303 -12.203 1 98.81 35 GLY B N 1
ATOM 1521 C CA . GLY B 1 35 ? 6.949 -1.281 -11.68 1 98.81 35 GLY B CA 1
ATOM 1522 C C . GLY B 1 35 ? 6.664 0.102 -12.234 1 98.81 35 GLY B C 1
ATOM 1523 O O . GLY B 1 35 ? 6.668 1.086 -11.492 1 98.81 35 GLY B O 1
ATOM 1524 N N . GLU B 1 36 ? 6.418 0.165 -13.516 1 98.5 36 GLU B N 1
ATOM 1525 C CA . GLU B 1 36 ? 6.117 1.442 -14.148 1 98.5 36 GLU B CA 1
ATOM 1526 C C . GLU B 1 36 ? 4.812 2.031 -13.617 1 98.5 36 GLU B C 1
ATOM 1528 O O . GLU B 1 36 ? 4.727 3.236 -13.375 1 98.5 36 GLU B O 1
ATOM 1533 N N . GLU B 1 37 ? 3.814 1.191 -13.422 1 98.5 37 GLU B N 1
ATOM 1534 C CA . GLU B 1 37 ? 2.535 1.646 -12.891 1 98.5 37 GLU B CA 1
ATOM 1535 C C . GLU B 1 37 ? 2.674 2.109 -11.438 1 98.5 37 GLU B C 1
ATOM 1537 O O . GLU B 1 37 ? 2.072 3.109 -11.039 1 98.5 37 GLU B O 1
ATOM 1542 N N . ALA B 1 38 ? 3.463 1.381 -10.68 1 98.81 38 ALA B N 1
ATOM 1543 C CA . ALA B 1 38 ? 3.688 1.729 -9.273 1 98.81 38 ALA B CA 1
ATOM 1544 C C . ALA B 1 38 ? 4.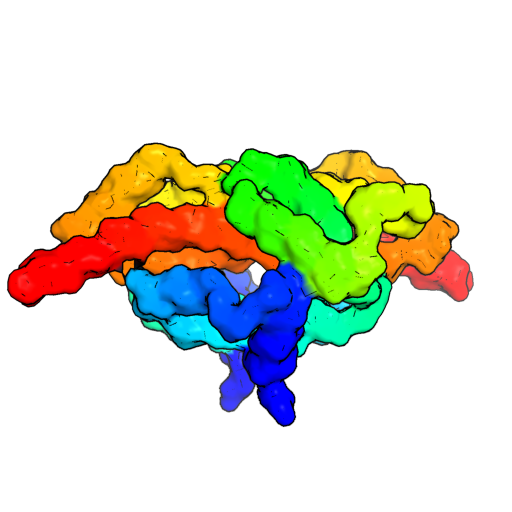406 3.07 -9.156 1 98.81 38 ALA B C 1
ATOM 1546 O O . ALA B 1 38 ? 4.027 3.912 -8.336 1 98.81 38 ALA B O 1
ATOM 1547 N N . VAL B 1 39 ? 5.402 3.264 -10 1 98.81 39 VAL B N 1
ATOM 1548 C CA . VAL B 1 39 ? 6.148 4.52 -9.969 1 98.81 39 VAL B CA 1
ATOM 1549 C C . VAL B 1 39 ? 5.227 5.676 -10.352 1 98.81 39 VAL B C 1
ATOM 1551 O O . VAL B 1 39 ? 5.285 6.746 -9.742 1 98.81 39 VAL B O 1
ATOM 1554 N N . ALA B 1 40 ? 4.41 5.527 -11.359 1 98.75 40 ALA B N 1
ATOM 1555 C CA . ALA B 1 40 ? 3.467 6.566 -11.773 1 98.75 40 ALA B CA 1
ATOM 1556 C C . ALA B 1 40 ? 2.502 6.906 -10.641 1 98.75 40 ALA B C 1
ATOM 1558 O O . ALA B 1 40 ? 2.244 8.086 -10.375 1 98.75 40 ALA B O 1
ATOM 1559 N N . PHE B 1 41 ? 1.994 5.957 -9.961 1 98.81 41 PHE B N 1
ATOM 1560 C CA . PHE B 1 41 ? 1.028 6.172 -8.891 1 98.81 41 PHE B CA 1
ATOM 1561 C C . PHE B 1 41 ? 1.701 6.797 -7.672 1 98.81 41 PHE B C 1
ATOM 1563 O O . PHE B 1 41 ? 1.219 7.793 -7.133 1 98.81 41 PHE B O 1
ATOM 1570 N N . VAL B 1 42 ? 2.822 6.207 -7.203 1 98.88 42 VAL B N 1
ATOM 1571 C CA . VAL B 1 42 ? 3.463 6.594 -5.953 1 98.88 42 VAL B CA 1
ATOM 1572 C C . VAL B 1 42 ? 4.176 7.93 -6.125 1 98.88 42 VAL B C 1
ATOM 1574 O O . VAL B 1 42 ? 3.783 8.938 -5.527 1 98.88 42 VAL B O 1
ATOM 1577 N N . TYR B 1 43 ? 5.086 7.969 -7.059 1 98.81 43 TYR B N 1
ATOM 1578 C CA . TYR B 1 43 ? 5.969 9.125 -7.164 1 98.81 43 TYR B CA 1
ATOM 1579 C C . TYR B 1 43 ? 5.398 10.156 -8.125 1 98.81 43 TYR B C 1
ATOM 1581 O O . TYR B 1 43 ? 5.633 11.359 -7.965 1 98.81 43 TYR B O 1
ATOM 1589 N N . GLY B 1 44 ? 4.668 9.75 -9.109 1 98.56 44 GLY B N 1
ATOM 1590 C CA . GLY B 1 44 ? 4.043 10.664 -10.055 1 98.56 44 GLY B CA 1
ATOM 1591 C C . GLY B 1 44 ? 2.701 11.188 -9.578 1 98.56 44 GLY B C 1
ATOM 1592 O O . GLY B 1 44 ? 2.189 12.18 -10.109 1 98.56 44 GLY B O 1
ATOM 1593 N N . GLY B 1 45 ? 2.086 10.523 -8.594 1 98.44 45 GLY B N 1
ATOM 1594 C CA . GLY B 1 45 ? 0.788 10.898 -8.055 1 98.44 45 GLY B CA 1
ATOM 1595 C C . GLY B 1 45 ? 0.836 11.289 -6.59 1 98.44 45 GLY B C 1
ATOM 1596 O O . GLY B 1 45 ? 0.908 12.477 -6.258 1 98.44 45 GLY B O 1
ATOM 1597 N N . VAL B 1 46 ? 1.015 10.352 -5.684 1 98.81 46 VAL B N 1
ATOM 1598 C CA . VAL B 1 46 ? 0.934 10.531 -4.238 1 98.81 46 VAL B CA 1
ATOM 1599 C C . VAL B 1 46 ? 1.925 11.602 -3.793 1 98.81 46 VAL B C 1
ATOM 1601 O O . VAL B 1 46 ? 1.572 12.5 -3.023 1 98.81 46 VAL B O 1
ATOM 1604 N N . TYR B 1 47 ? 3.104 11.562 -4.332 1 98.75 47 TYR B N 1
ATOM 1605 C CA . TYR B 1 47 ? 4.16 12.469 -3.904 1 98.75 47 TYR B CA 1
ATOM 1606 C C . TYR B 1 47 ? 3.916 13.883 -4.438 1 98.75 47 TYR B C 1
ATOM 1608 O O . TYR B 1 47 ? 4.535 14.844 -3.973 1 98.75 47 TYR B O 1
ATOM 1616 N N . GLN B 1 48 ? 3.041 14.016 -5.43 1 98.12 48 GLN B N 1
ATOM 1617 C CA . GLN B 1 48 ? 2.83 15.312 -6.066 1 98.12 48 GLN B CA 1
ATOM 1618 C C . GLN B 1 48 ? 1.684 16.078 -5.402 1 98.12 48 GLN B C 1
ATOM 1620 O O . GLN B 1 48 ? 1.425 17.234 -5.734 1 98.12 48 GLN B O 1
ATOM 1625 N N . ARG B 1 49 ? 1.031 15.5 -4.492 1 98.38 49 ARG B N 1
ATOM 1626 C CA . ARG B 1 49 ? -0.098 16.141 -3.83 1 98.38 49 ARG B CA 1
ATOM 1627 C C . ARG B 1 49 ? 0.37 17.297 -2.947 1 98.38 49 ARG B C 1
ATOM 1629 O O . ARG B 1 49 ? 1.465 17.25 -2.381 1 98.38 49 ARG B O 1
ATOM 1636 N N . PRO B 1 50 ? -0.453 18.234 -2.779 1 97.69 50 PRO B N 1
ATOM 1637 C CA . PRO B 1 50 ? -0.101 19.344 -1.892 1 97.69 50 PRO B CA 1
ATOM 1638 C C . PRO B 1 50 ? -0.219 18.984 -0.414 1 97.69 50 PRO B C 1
ATOM 1640 O O . PRO B 1 50 ? -0.707 17.891 -0.079 1 97.69 50 PRO B O 1
ATOM 1643 N N . GLY B 1 51 ? 0.27 19.828 0.483 1 97.69 51 GLY B N 1
ATOM 1644 C CA . GLY B 1 51 ? 0.047 19.672 1.911 1 97.69 51 GLY B CA 1
ATOM 1645 C C . GLY B 1 51 ? 1.307 19.312 2.676 1 97.69 51 GLY B C 1
ATOM 1646 O O . GLY B 1 51 ? 1.461 19.688 3.84 1 97.69 51 GLY B O 1
ATOM 1647 N N . LEU B 1 52 ? 2.176 18.531 2.012 1 98.5 52 LEU B N 1
ATOM 1648 C CA . LEU B 1 52 ? 3.438 18.156 2.639 1 98.5 52 LEU B CA 1
ATOM 1649 C C . LEU B 1 52 ? 4.613 18.453 1.717 1 98.5 52 LEU B C 1
ATOM 1651 O O . LEU B 1 52 ? 4.523 18.25 0.503 1 98.5 52 LEU B O 1
ATOM 1655 N N . SER B 1 53 ? 5.676 18.984 2.27 1 98.25 53 SER B N 1
ATOM 1656 C CA . SER B 1 53 ? 6.93 19.078 1.53 1 98.25 53 SER B CA 1
ATOM 1657 C C . SER B 1 53 ? 7.555 17.703 1.307 1 98.25 53 SER B C 1
ATOM 1659 O O . SER B 1 53 ? 7.176 16.734 1.961 1 98.25 53 SER B O 1
ATOM 1661 N N . LEU B 1 54 ? 8.508 17.625 0.366 1 98.62 54 LEU B N 1
ATOM 1662 C CA . LEU B 1 54 ? 9.219 16.375 0.146 1 98.62 54 LEU B CA 1
ATOM 1663 C C . LEU B 1 54 ? 9.953 15.938 1.411 1 98.62 54 LEU B C 1
ATOM 1665 O O . LEU B 1 54 ? 10 14.742 1.729 1 98.62 54 LEU B O 1
ATOM 1669 N N . ALA B 1 55 ? 10.531 16.906 2.102 1 98.5 55 ALA B N 1
ATOM 1670 C CA . ALA B 1 55 ? 11.242 16.594 3.338 1 98.5 55 ALA B CA 1
ATOM 1671 C C . ALA B 1 55 ? 10.305 15.992 4.379 1 98.5 55 ALA B C 1
ATOM 1673 O O . ALA B 1 55 ? 10.641 15 5.031 1 98.5 55 ALA B O 1
ATOM 1674 N N . GLN B 1 56 ? 9.125 16.531 4.551 1 98.56 56 GLN B N 1
ATOM 1675 C CA . GLN B 1 56 ? 8.133 16 5.484 1 98.56 56 GLN B CA 1
ATOM 1676 C C . GLN B 1 56 ? 7.711 14.594 5.094 1 98.56 56 GLN B C 1
ATOM 1678 O O . GLN B 1 56 ? 7.594 13.711 5.949 1 98.56 56 GLN B O 1
ATOM 1683 N N . ARG B 1 57 ? 7.484 14.391 3.797 1 98.88 57 ARG B N 1
ATOM 1684 C CA . ARG B 1 57 ? 7.105 13.062 3.314 1 98.88 57 ARG B CA 1
ATOM 1685 C C . ARG B 1 57 ? 8.188 12.031 3.629 1 98.88 57 ARG B C 1
ATOM 1687 O O . ARG B 1 57 ? 7.883 10.914 4.039 1 98.88 57 ARG B O 1
ATOM 1694 N N . GLN B 1 58 ? 9.438 12.422 3.461 1 98.88 58 GLN B N 1
ATOM 1695 C CA . GLN B 1 58 ? 10.516 11.484 3.746 1 98.88 58 GLN B CA 1
ATOM 1696 C C . GLN B 1 58 ? 10.625 11.211 5.242 1 98.88 58 GLN B C 1
ATOM 1698 O O . GLN B 1 58 ? 10.867 10.078 5.66 1 98.88 58 GLN B O 1
ATOM 1703 N N . LEU B 1 59 ? 10.445 12.25 6.074 1 98.75 59 LEU B N 1
ATOM 1704 C CA . LEU B 1 59 ? 10.523 12.062 7.52 1 98.75 59 LEU B CA 1
ATOM 1705 C C . LEU B 1 59 ? 9.406 11.164 8.016 1 98.75 59 LEU B C 1
ATOM 1707 O O . LEU B 1 59 ? 9.625 10.297 8.867 1 98.75 59 LEU B O 1
ATOM 1711 N N . VAL B 1 60 ? 8.211 11.305 7.473 1 98.75 60 VAL B N 1
ATOM 1712 C CA . VAL B 1 60 ? 7.059 10.453 7.785 1 98.75 60 VAL B CA 1
ATOM 1713 C C . VAL B 1 60 ? 7.344 9.023 7.348 1 98.75 60 VAL B C 1
ATOM 1715 O O . VAL B 1 60 ? 7.055 8.07 8.086 1 98.75 60 VAL B O 1
ATOM 1718 N N . THR B 1 61 ? 7.883 8.859 6.184 1 98.94 61 THR B N 1
ATOM 1719 C CA . THR B 1 61 ? 8.203 7.535 5.648 1 98.94 61 THR B CA 1
ATOM 1720 C C . THR B 1 61 ? 9.234 6.836 6.523 1 98.94 61 THR B C 1
ATOM 1722 O O . THR B 1 61 ? 9.055 5.676 6.898 1 98.94 61 THR B O 1
ATOM 1725 N N . VAL B 1 62 ? 10.289 7.551 6.906 1 98.88 62 VAL B N 1
ATOM 1726 C CA . VAL B 1 62 ? 11.336 6.992 7.75 1 98.88 62 VAL B CA 1
ATOM 1727 C C . VAL B 1 62 ? 10.742 6.562 9.094 1 98.88 62 VAL B C 1
ATOM 1729 O O . VAL B 1 62 ? 11.008 5.457 9.57 1 98.88 62 VAL B O 1
ATOM 1732 N N . ALA B 1 63 ? 9.914 7.395 9.711 1 98.75 63 ALA B N 1
ATOM 1733 C CA . ALA B 1 63 ? 9.289 7.066 10.992 1 98.75 63 ALA B CA 1
ATOM 1734 C C . ALA B 1 63 ? 8.445 5.805 10.883 1 98.75 63 ALA B C 1
ATOM 1736 O O . ALA B 1 63 ? 8.492 4.938 11.766 1 98.75 63 ALA B O 1
ATOM 1737 N N . ALA B 1 64 ? 7.676 5.68 9.82 1 98.81 64 ALA B N 1
ATOM 1738 C CA . ALA B 1 64 ? 6.828 4.508 9.625 1 98.81 64 ALA B CA 1
ATOM 1739 C C . ALA B 1 64 ? 7.664 3.248 9.43 1 98.81 64 ALA B C 1
ATOM 1741 O O . ALA B 1 64 ? 7.348 2.191 9.977 1 98.81 64 ALA B O 1
ATOM 1742 N N . LEU B 1 65 ? 8.734 3.342 8.602 1 98.81 65 LEU B N 1
ATOM 1743 C CA . LEU B 1 65 ? 9.586 2.188 8.32 1 98.81 65 LEU B CA 1
ATOM 1744 C C . LEU B 1 65 ? 10.305 1.727 9.586 1 98.81 65 LEU B C 1
ATOM 1746 O O . LEU B 1 65 ? 10.469 0.525 9.805 1 98.81 65 LEU B O 1
ATOM 1750 N N . GLU B 1 66 ? 10.75 2.672 10.414 1 98.62 66 GLU B N 1
ATOM 1751 C CA . GLU B 1 66 ? 11.344 2.318 11.703 1 98.62 66 GLU B CA 1
ATOM 1752 C C . GLU B 1 66 ? 10.336 1.592 12.594 1 98.62 66 GLU B C 1
ATOM 1754 O O . GLU B 1 66 ? 10.688 0.621 13.266 1 98.62 66 GLU B O 1
ATOM 1759 N N . ALA B 1 67 ? 9.117 2.078 12.609 1 98.25 67 ALA B N 1
ATOM 1760 C CA . ALA B 1 67 ? 8.07 1.457 13.414 1 98.25 67 ALA B CA 1
ATOM 1761 C C . ALA B 1 67 ? 7.77 0.044 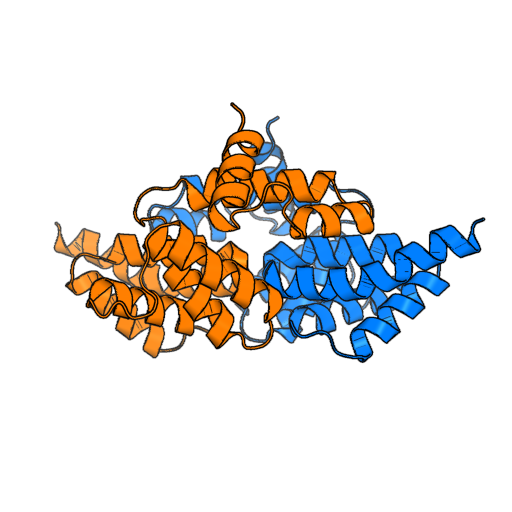12.922 1 98.25 67 ALA B C 1
ATOM 1763 O O . ALA B 1 67 ? 7.523 -0.859 13.727 1 98.25 67 ALA B O 1
ATOM 1764 N N . LEU B 1 68 ? 7.723 -0.148 11.586 1 97.81 68 LEU B N 1
ATOM 1765 C CA . LEU B 1 68 ? 7.484 -1.478 11.031 1 97.81 68 LEU B CA 1
ATOM 1766 C C . LEU B 1 68 ? 8.562 -2.455 11.484 1 97.81 68 LEU B C 1
ATOM 1768 O O . LEU B 1 68 ? 8.266 -3.596 11.844 1 97.81 68 LEU B O 1
ATOM 1772 N N . GLY B 1 69 ? 9.844 -2.039 11.32 1 98.06 69 GLY B N 1
ATOM 1773 C CA . GLY B 1 69 ? 10.938 -2.76 11.953 1 98.06 69 GLY B CA 1
ATOM 1774 C C . GLY B 1 69 ? 11.5 -3.875 11.094 1 98.06 69 GLY B C 1
ATOM 1775 O O . GLY B 1 69 ? 12.344 -4.652 11.547 1 98.06 69 GLY B O 1
ATOM 1776 N N . TYR B 1 70 ? 11.055 -4.004 9.82 1 97.88 70 TYR B N 1
ATOM 1777 C CA . TYR B 1 70 ? 11.539 -5.125 9.016 1 97.88 70 TYR B CA 1
ATOM 1778 C C . TYR B 1 70 ? 12.023 -4.648 7.648 1 97.88 70 TYR B C 1
ATOM 1780 O O . TYR B 1 70 ? 12.336 -5.461 6.777 1 97.88 70 TYR B O 1
ATOM 1788 N N . ALA B 1 71 ? 12.031 -3.381 7.355 1 97.06 71 ALA B N 1
ATOM 1789 C CA . ALA B 1 71 ? 12.266 -2.859 6.012 1 97.06 71 ALA B CA 1
ATOM 1790 C C . ALA B 1 71 ? 13.609 -2.143 5.922 1 97.06 71 ALA B C 1
ATOM 1792 O O . ALA B 1 71 ? 13.672 -0.98 5.516 1 97.06 71 ALA B O 1
ATOM 1793 N N . GLU B 1 72 ? 14.68 -2.898 6.168 1 97.31 72 GLU B N 1
ATOM 1794 C CA . GLU B 1 72 ? 15.992 -2.289 6.328 1 97.31 72 GLU B CA 1
ATOM 1795 C C . GLU B 1 72 ? 16.453 -1.631 5.031 1 97.31 72 GLU B C 1
ATOM 1797 O O . GLU B 1 72 ? 16.953 -0.504 5.047 1 97.31 72 GLU B O 1
ATOM 1802 N N . ALA B 1 73 ? 16.359 -2.301 3.908 1 96.56 73 ALA B N 1
ATOM 1803 C CA . ALA B 1 73 ? 16.797 -1.748 2.633 1 96.56 73 ALA B CA 1
ATOM 1804 C C . ALA B 1 73 ? 16.016 -0.491 2.275 1 96.56 73 ALA B C 1
ATOM 1806 O O . ALA B 1 73 ? 16.578 0.494 1.801 1 96.56 73 ALA B O 1
ATOM 1807 N N . GLN B 1 74 ? 14.727 -0.512 2.484 1 98.06 74 GLN B N 1
ATOM 1808 C CA . GLN B 1 74 ? 13.875 0.645 2.229 1 98.06 74 GLN B CA 1
ATOM 1809 C C . GLN B 1 74 ? 14.219 1.8 3.164 1 98.06 74 GLN B C 1
ATOM 1811 O O . GLN B 1 74 ? 14.234 2.959 2.748 1 98.06 74 GLN B O 1
ATOM 1816 N N . LEU B 1 75 ? 14.469 1.409 4.461 1 98.56 75 LEU B N 1
ATOM 1817 C CA . LEU B 1 75 ? 14.836 2.424 5.445 1 98.56 75 LEU B CA 1
ATOM 1818 C C . LEU B 1 75 ? 16.125 3.135 5.035 1 98.56 75 LEU B C 1
ATOM 1820 O O . LEU B 1 75 ? 16.219 4.359 5.141 1 98.56 75 LEU B O 1
ATOM 1824 N N . ARG B 1 76 ? 17.125 2.389 4.586 1 98.12 76 ARG B N 1
ATOM 1825 C CA . ARG B 1 76 ? 18.375 2.98 4.125 1 98.12 76 ARG B CA 1
ATOM 1826 C C . ARG B 1 76 ? 18.141 3.928 2.953 1 98.12 76 ARG B C 1
ATOM 1828 O O . ARG B 1 76 ? 18.672 5.035 2.924 1 98.12 76 ARG B O 1
ATOM 1835 N N . PHE B 1 77 ? 17.344 3.545 2.01 1 98.44 77 PHE B N 1
ATOM 1836 C CA . PHE B 1 77 ? 17.031 4.387 0.861 1 98.44 77 PHE B CA 1
ATOM 1837 C C . PHE B 1 77 ? 16.375 5.691 1.309 1 98.44 77 PHE B C 1
ATOM 1839 O O . PHE B 1 77 ? 16.797 6.77 0.882 1 98.44 77 PHE B O 1
ATOM 1846 N N . HIS B 1 78 ? 15.383 5.621 2.164 1 98.81 78 HIS B N 1
ATOM 1847 C CA . HIS B 1 78 ? 14.602 6.805 2.49 1 98.81 78 HIS B CA 1
ATOM 1848 C C . HIS B 1 78 ? 15.344 7.711 3.465 1 98.81 78 HIS B C 1
ATOM 1850 O O . HIS B 1 78 ? 15.133 8.922 3.477 1 98.81 78 HIS B O 1
ATOM 1856 N N . ARG B 1 79 ? 16.25 7.102 4.281 1 98.5 79 ARG B N 1
ATOM 1857 C CA . ARG B 1 79 ? 17.141 7.957 5.062 1 98.5 79 ARG B CA 1
ATOM 1858 C C . ARG B 1 79 ? 18.031 8.797 4.156 1 98.5 79 ARG B C 1
ATOM 1860 O O . ARG B 1 79 ? 18.25 9.984 4.41 1 98.5 79 ARG B O 1
ATOM 1867 N N . THR B 1 80 ? 18.578 8.18 3.143 1 98.19 80 THR B N 1
ATOM 1868 C CA . THR B 1 80 ? 19.375 8.898 2.154 1 98.19 80 THR B CA 1
ATOM 1869 C C . THR B 1 80 ? 18.531 9.961 1.452 1 98.19 80 THR B C 1
ATOM 1871 O O . THR B 1 80 ? 19 11.078 1.219 1 98.19 80 THR B O 1
ATOM 1874 N N . ALA B 1 81 ? 17.328 9.664 1.146 1 98.69 81 ALA B N 1
ATOM 1875 C CA . ALA B 1 81 ? 16.422 10.578 0.446 1 98.69 81 ALA B CA 1
ATOM 1876 C C . ALA B 1 81 ? 16.141 11.82 1.282 1 98.69 81 ALA B C 1
ATOM 1878 O O . ALA B 1 81 ? 15.977 12.914 0.74 1 98.69 81 ALA B O 1
ATOM 1879 N N . VAL B 1 82 ? 16.031 11.633 2.65 1 98.62 82 VAL B N 1
ATOM 1880 C CA . VAL B 1 82 ? 15.844 12.797 3.52 1 98.62 82 VAL B CA 1
ATOM 1881 C C . VAL B 1 82 ? 16.938 13.828 3.246 1 98.62 82 VAL B C 1
ATOM 1883 O O . VAL B 1 82 ? 16.656 15.008 3.049 1 98.62 82 VAL B O 1
ATOM 1886 N N . THR B 1 83 ? 18.125 13.383 3.195 1 97.38 83 THR B N 1
ATOM 1887 C CA . THR B 1 83 ? 19.266 14.266 2.973 1 97.38 83 THR B CA 1
ATOM 1888 C C . THR B 1 83 ? 19.219 14.859 1.568 1 97.38 83 THR B C 1
ATOM 1890 O O . THR B 1 83 ? 19.453 16.062 1.391 1 97.38 83 THR B O 1
ATOM 1893 N N . ASN B 1 84 ? 18.875 14.117 0.603 1 98.25 84 ASN B N 1
ATOM 1894 C CA . ASN B 1 84 ? 18.906 14.531 -0.794 1 98.25 84 ASN B CA 1
ATOM 1895 C C . ASN B 1 84 ? 17.875 15.633 -1.071 1 98.25 84 ASN B C 1
ATOM 1897 O O . ASN B 1 84 ? 18.062 16.438 -1.986 1 98.25 84 ASN B O 1
ATOM 1901 N N . VAL B 1 85 ? 16.875 15.68 -0.226 1 98.25 85 VAL B N 1
ATOM 1902 C CA . VAL B 1 85 ? 15.852 16.688 -0.474 1 98.25 85 VAL B CA 1
ATOM 1903 C C . VAL B 1 85 ? 15.977 17.812 0.55 1 98.25 85 VAL B C 1
ATOM 1905 O O . VAL B 1 85 ? 15.062 18.641 0.697 1 98.25 85 VAL B O 1
ATOM 1908 N N . GLY B 1 86 ? 17.016 17.781 1.317 1 97.31 86 GLY B N 1
ATOM 1909 C CA . GLY B 1 86 ? 17.328 18.875 2.211 1 97.31 86 GLY B CA 1
ATOM 1910 C C . GLY B 1 86 ? 16.656 18.766 3.562 1 97.31 86 GLY B C 1
ATOM 1911 O O . GLY B 1 86 ? 16.484 19.766 4.262 1 97.31 86 GLY B O 1
ATOM 1912 N N . GLY B 1 87 ? 16.203 17.547 3.859 1 97.38 87 GLY B N 1
ATOM 1913 C CA . GLY B 1 87 ? 15.594 17.328 5.16 1 97.38 87 GLY B CA 1
ATOM 1914 C C . GLY B 1 87 ? 16.609 17.109 6.266 1 97.38 87 GLY B C 1
ATOM 1915 O O . GLY B 1 87 ? 17.812 17.047 6.004 1 97.38 87 GLY B O 1
ATOM 1916 N N . ASP B 1 88 ? 16.078 17.078 7.445 1 97.38 88 ASP B N 1
ATOM 1917 C CA . ASP B 1 88 ? 16.844 16.844 8.664 1 97.38 88 ASP B CA 1
ATOM 1918 C C . ASP B 1 88 ? 16.188 15.781 9.539 1 97.38 88 ASP B C 1
ATOM 1920 O O . ASP B 1 88 ? 15.117 16.016 10.102 1 97.38 88 ASP B O 1
ATOM 1924 N N . LEU B 1 89 ? 16.922 14.664 9.727 1 96.81 89 LEU B N 1
ATOM 1925 C CA . LEU B 1 89 ? 16.391 13.547 10.5 1 96.81 89 LEU B CA 1
ATOM 1926 C C . LEU B 1 89 ? 16.219 13.938 11.969 1 96.81 89 LEU B C 1
ATOM 1928 O O . LEU B 1 89 ? 15.422 13.32 12.688 1 96.81 89 LEU B O 1
ATOM 1932 N N . ASP B 1 90 ? 16.875 15.008 12.312 1 94.69 90 ASP B N 1
ATOM 1933 C CA . ASP B 1 90 ? 16.844 15.422 13.711 1 94.69 90 ASP B CA 1
ATOM 1934 C C . ASP B 1 90 ? 15.953 16.641 13.914 1 94.69 90 ASP B C 1
ATOM 1936 O O . ASP B 1 90 ? 15.977 17.266 14.977 1 94.69 90 ASP B O 1
ATOM 1940 N N . SER B 1 91 ? 15.219 16.922 12.836 1 90 91 SER B N 1
ATOM 1941 C CA . SER B 1 91 ? 14.312 18.047 12.977 1 90 91 SER B CA 1
ATOM 1942 C C . SER B 1 91 ? 13.414 17.906 14.195 1 90 91 SER B C 1
ATOM 1944 O O . SER B 1 91 ? 12.852 16.828 14.43 1 90 91 SER B O 1
ATOM 1946 N N . GLY B 1 92 ? 13.281 18.969 14.914 1 88.25 92 GLY B N 1
ATOM 1947 C CA . GLY B 1 92 ? 12.547 18.859 16.172 1 88.25 92 G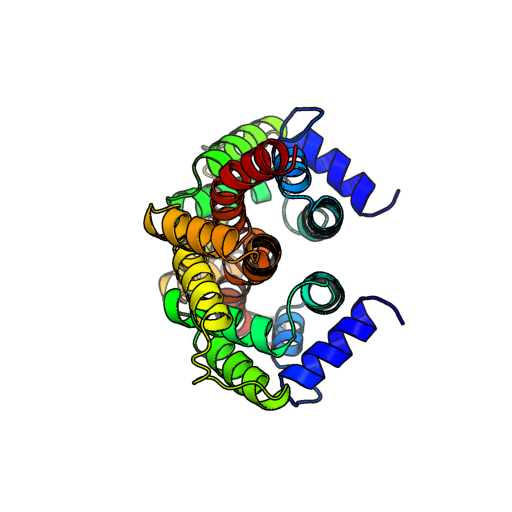LY B CA 1
ATOM 1948 C C . GLY B 1 92 ? 11.383 19.828 16.266 1 88.25 92 GLY B C 1
ATOM 1949 O O . GLY B 1 92 ? 10.867 20.078 17.359 1 88.25 92 GLY B O 1
ATOM 1950 N N . ASP B 1 93 ? 10.961 20.391 15.148 1 94.5 93 ASP B N 1
ATOM 1951 C CA . ASP B 1 93 ? 9.812 21.297 15.234 1 94.5 93 ASP B CA 1
ATOM 1952 C C . ASP B 1 93 ? 8.523 20.516 15.508 1 94.5 93 ASP B C 1
ATOM 1954 O O . ASP B 1 93 ? 8.422 19.344 15.18 1 94.5 93 ASP B O 1
ATOM 1958 N N . GLU B 1 94 ? 7.555 21.188 16.094 1 96.62 94 GLU B N 1
ATOM 1959 C CA . GLU B 1 94 ? 6.348 20.562 16.609 1 96.62 94 GLU B CA 1
ATOM 1960 C C . GLU B 1 94 ? 5.523 19.938 15.484 1 96.62 94 GLU B C 1
ATOM 1962 O O . GLU B 1 94 ? 4.883 18.891 15.68 1 96.62 94 GLU B O 1
ATOM 1967 N N . THR B 1 95 ? 5.473 20.531 14.352 1 97.12 95 THR B N 1
ATOM 1968 C CA . THR B 1 95 ? 4.742 19.984 13.219 1 97.12 95 THR B CA 1
ATOM 1969 C C . THR B 1 95 ? 5.348 18.656 12.781 1 97.12 95 THR B C 1
ATOM 1971 O O . THR B 1 95 ? 4.629 17.672 12.594 1 97.12 95 THR B O 1
ATOM 1974 N N . THR B 1 96 ? 6.695 18.609 12.641 1 97.44 96 THR B N 1
ATOM 1975 C CA . THR B 1 96 ? 7.391 17.391 12.242 1 97.44 96 THR B CA 1
ATOM 1976 C C . THR B 1 96 ? 7.211 16.297 13.297 1 97.44 96 THR B C 1
ATOM 1978 O O . THR B 1 96 ? 7.016 15.133 12.953 1 97.44 96 THR B O 1
ATOM 1981 N N . ARG B 1 97 ? 7.316 16.703 14.516 1 97.62 97 ARG B N 1
ATOM 1982 C CA . ARG B 1 97 ? 7.117 15.75 15.602 1 97.62 97 ARG B CA 1
ATOM 1983 C C . ARG B 1 97 ? 5.742 15.094 15.508 1 97.62 97 ARG B C 1
ATOM 1985 O O . ARG B 1 97 ? 5.621 13.875 15.586 1 97.62 97 ARG B O 1
ATOM 1992 N N . ARG B 1 98 ? 4.664 15.883 15.305 1 98.44 98 ARG B N 1
ATOM 1993 C CA . ARG B 1 98 ? 3.311 15.352 15.203 1 98.44 98 ARG B CA 1
ATOM 1994 C C . ARG B 1 98 ? 3.172 14.438 13.992 1 98.44 98 ARG B C 1
ATOM 1996 O O . ARG B 1 98 ? 2.549 13.375 14.07 1 98.44 98 ARG B O 1
ATOM 2003 N N . LEU B 1 99 ? 3.791 14.828 12.891 1 98.62 99 LEU B N 1
ATOM 2004 C CA . LEU B 1 99 ? 3.727 14.023 11.672 1 98.62 99 LEU B CA 1
ATOM 2005 C C . LEU B 1 99 ? 4.406 12.68 11.875 1 98.62 99 LEU B C 1
ATOM 2007 O O . LEU B 1 99 ? 3.906 11.648 11.422 1 98.62 99 LEU B O 1
ATOM 2011 N N . ARG B 1 100 ? 5.535 12.688 12.57 1 98.56 100 ARG B N 1
ATOM 2012 C CA . ARG B 1 100 ? 6.246 11.445 12.828 1 98.56 100 ARG B CA 1
ATOM 2013 C C . ARG B 1 100 ? 5.434 10.531 13.734 1 98.56 100 ARG B C 1
ATOM 2015 O O . ARG B 1 100 ? 5.398 9.312 13.531 1 98.56 100 ARG B O 1
ATOM 2022 N N . LEU B 1 101 ? 4.801 11.094 14.75 1 98.5 101 LEU B N 1
ATOM 2023 C CA . LEU B 1 101 ? 3.959 10.297 15.633 1 98.5 101 LEU B CA 1
ATOM 2024 C C . LEU B 1 101 ? 2.764 9.727 14.875 1 98.5 101 LEU B C 1
ATOM 2026 O O . LEU B 1 101 ? 2.377 8.578 15.094 1 98.5 101 LEU B O 1
ATOM 2030 N N . ILE B 1 102 ? 2.158 10.516 14 1 98.62 102 ILE B N 1
ATOM 2031 C CA . ILE B 1 102 ? 1.064 10.031 13.164 1 98.62 102 ILE B CA 1
ATOM 2032 C C . ILE B 1 102 ? 1.544 8.852 12.312 1 98.62 102 ILE B C 1
ATOM 2034 O O . ILE B 1 102 ? 0.845 7.848 12.188 1 98.62 102 ILE B O 1
ATOM 2038 N N . ALA B 1 103 ? 2.746 8.977 11.781 1 98.75 103 ALA B N 1
ATOM 2039 C CA . ALA B 1 103 ? 3.307 7.91 10.953 1 98.75 103 ALA B CA 1
ATOM 2040 C C . ALA B 1 103 ? 3.496 6.633 11.766 1 98.75 103 ALA B C 1
ATOM 2042 O O . ALA B 1 103 ? 3.131 5.543 11.312 1 98.75 103 ALA B O 1
ATOM 2043 N N . VAL B 1 104 ? 4.078 6.797 12.992 1 98.5 104 VAL B N 1
ATOM 2044 C CA . VAL B 1 104 ? 4.359 5.652 13.852 1 98.5 104 VAL B CA 1
ATOM 2045 C C . VAL B 1 104 ? 3.053 4.945 14.211 1 98.5 104 VAL B C 1
ATOM 2047 O O . VAL B 1 104 ? 2.951 3.721 14.094 1 98.5 104 VAL B O 1
ATOM 2050 N N . TYR B 1 105 ? 2.041 5.656 14.578 1 98.56 105 TYR B N 1
ATOM 2051 C CA . TYR B 1 105 ? 0.802 5.047 15.047 1 98.56 105 TYR B CA 1
ATOM 2052 C C . TYR B 1 105 ? -0.027 4.531 13.875 1 98.56 105 TYR B C 1
ATOM 2054 O O . TYR B 1 105 ? -0.748 3.539 14.008 1 98.56 105 TYR B O 1
ATOM 2062 N N . THR B 1 106 ? 0.03 5.145 12.672 1 98.5 106 THR B N 1
ATOM 2063 C CA . THR B 1 106 ? -0.599 4.594 11.484 1 98.5 106 THR B CA 1
ATOM 2064 C C . THR B 1 106 ? 0.037 3.258 11.102 1 98.5 106 THR B C 1
ATOM 2066 O O . THR B 1 106 ? -0.665 2.309 10.75 1 98.5 106 THR B O 1
ATOM 2069 N N . ALA B 1 107 ? 1.375 3.141 11.25 1 98.19 107 ALA B N 1
ATOM 2070 C CA . ALA B 1 107 ? 2.113 1.937 10.875 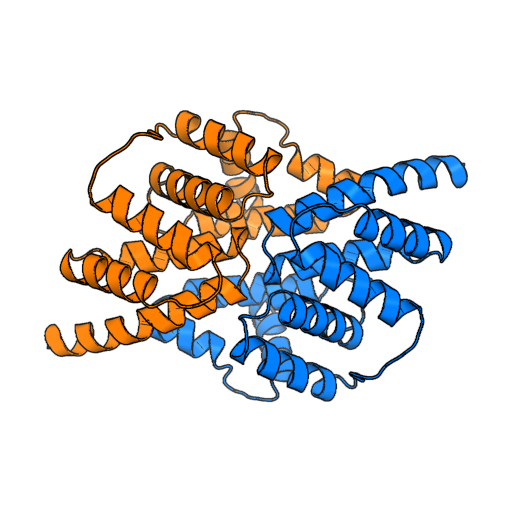1 98.19 107 ALA B CA 1
ATOM 2071 C C . ALA B 1 107 ? 1.747 0.764 11.781 1 98.19 107 ALA B C 1
ATOM 2073 O O . ALA B 1 107 ? 1.842 -0.396 11.375 1 98.19 107 ALA B O 1
ATOM 2074 N N . LYS B 1 108 ? 1.237 1.078 12.922 1 96.69 108 LYS B N 1
ATOM 2075 C CA . LYS B 1 108 ? 0.819 0.015 13.828 1 96.69 108 LYS B CA 1
ATOM 2076 C C . LYS B 1 108 ? -0.452 -0.666 13.328 1 96.69 108 LYS B C 1
ATOM 2078 O O . LYS B 1 108 ? -0.747 -1.8 13.711 1 96.69 108 LYS B O 1
ATOM 2083 N N . GLY B 1 109 ? -1.192 0.032 12.383 1 95.19 109 GLY B N 1
ATOM 2084 C CA . GLY B 1 109 ? -2.312 -0.542 11.648 1 95.19 109 GLY B CA 1
ATOM 2085 C C . GLY B 1 109 ? -3.621 -0.466 12.414 1 95.19 109 GLY B C 1
ATOM 2086 O O . GLY B 1 109 ? -4.664 -0.142 11.836 1 95.19 109 GLY B O 1
ATOM 2087 N N . GLY B 1 110 ? -3.537 -0.772 13.688 1 89 110 GLY B N 1
ATOM 2088 C CA . GLY B 1 110 ? -4.707 -0.575 14.531 1 89 110 GLY B CA 1
ATOM 2089 C C . GLY B 1 110 ? -4.918 0.873 14.93 1 89 110 GLY B C 1
ATOM 2090 O O . GLY B 1 110 ? -4.102 1.737 14.609 1 89 110 GLY B O 1
ATOM 2091 N N . VAL B 1 111 ? -6.137 1.23 15.258 1 88.25 111 VAL B N 1
ATOM 2092 C CA . VAL B 1 111 ? -6.379 2.6 15.703 1 88.25 111 VAL B CA 1
ATOM 2093 C C . VAL B 1 111 ? -6.387 2.652 17.234 1 88.25 111 VAL B C 1
ATOM 2095 O O . VAL B 1 111 ? -7.387 2.307 17.859 1 88.25 111 VAL B O 1
ATOM 2098 N N . ALA B 1 112 ? -5.176 3.025 17.594 1 86.75 112 ALA B N 1
ATOM 2099 C CA . ALA B 1 112 ? -5.051 3.182 19.047 1 86.75 112 ALA B CA 1
ATOM 2100 C C . ALA B 1 112 ? -5.465 4.582 19.484 1 86.75 112 ALA B C 1
ATOM 2102 O O . ALA B 1 112 ? -5.438 5.523 18.688 1 86.75 112 ALA B O 1
ATOM 2103 N N . PRO B 1 113 ? -5.777 4.656 20.75 1 94.56 113 PRO B N 1
ATOM 2104 C CA . PRO B 1 113 ? -6.148 5.973 21.281 1 94.56 113 PRO B CA 1
ATOM 2105 C C . PRO B 1 113 ? -5.055 7.023 21.062 1 94.56 113 PRO B C 1
ATOM 2107 O O . PRO B 1 113 ? -5.355 8.203 20.891 1 94.56 113 PRO B O 1
ATOM 2110 N N . GLU B 1 114 ? -3.832 6.566 21 1 97.19 114 GLU B N 1
ATOM 2111 C CA . GLU B 1 114 ? -2.717 7.496 20.859 1 97.19 114 GLU B CA 1
ATOM 2112 C C . GLU B 1 114 ? -2.775 8.211 19.516 1 97.19 114 GLU B C 1
ATOM 2114 O O . GLU B 1 114 ? -2.404 9.383 19.406 1 97.19 114 GLU B O 1
ATOM 2119 N N . LEU B 1 115 ? -3.205 7.512 18.5 1 97.88 115 LEU B N 1
ATOM 2120 C CA . LEU B 1 115 ? -3.344 8.164 17.203 1 97.88 115 LEU B CA 1
ATOM 2121 C C . LEU B 1 115 ? -4.402 9.266 17.25 1 97.88 115 LEU B C 1
ATOM 2123 O O . LEU B 1 115 ? -4.188 10.367 16.75 1 97.88 115 LEU B O 1
ATOM 2127 N N . SER B 1 116 ? -5.531 8.93 17.859 1 96.88 116 SER B N 1
ATOM 2128 C CA . SER B 1 116 ? -6.602 9.914 17.984 1 96.88 116 SER B CA 1
ATOM 2129 C C . SER B 1 116 ? -6.121 11.156 18.734 1 96.88 116 SER B C 1
ATOM 2131 O O . SER B 1 116 ? -6.473 12.281 18.375 1 96.88 116 SER B O 1
ATOM 2133 N N . ASP B 1 117 ? -5.32 10.93 19.75 1 97.81 117 ASP B N 1
ATOM 2134 C CA . ASP B 1 117 ? -4.785 12.039 20.531 1 97.81 117 ASP B CA 1
ATOM 2135 C C . ASP B 1 117 ? -3.904 12.938 19.688 1 97.81 117 ASP B C 1
ATOM 2137 O O . ASP B 1 117 ? -4.02 14.164 19.734 1 97.81 117 ASP B O 1
ATOM 2141 N N . VAL B 1 118 ? -3.039 12.367 18.891 1 98.31 118 VAL B N 1
ATOM 2142 C CA . VAL B 1 118 ? -2.127 13.156 18.062 1 98.31 118 VAL B CA 1
ATOM 2143 C C . VAL B 1 118 ? -2.908 13.883 16.969 1 98.31 118 VAL B C 1
ATOM 2145 O O . VAL B 1 118 ? -2.578 15.016 16.609 1 98.31 118 VAL B O 1
ATOM 2148 N N . LEU B 1 119 ? -3.934 13.242 16.438 1 98.25 119 LEU B N 1
ATOM 2149 C CA . LEU B 1 119 ? -4.77 13.867 15.414 1 98.25 119 LEU B CA 1
ATOM 2150 C C . LEU B 1 119 ? -5.516 15.07 15.984 1 98.25 119 LEU B C 1
ATOM 2152 O O . LEU B 1 119 ? -5.652 16.094 15.312 1 98.25 119 LEU B O 1
ATOM 2156 N N . ARG B 1 120 ? -5.953 14.938 17.172 1 97.62 120 ARG B N 1
ATOM 2157 C CA . ARG B 1 120 ? -6.602 16.062 17.828 1 97.62 120 ARG B CA 1
ATOM 2158 C C . ARG B 1 120 ? -5.621 17.219 18.031 1 97.62 120 ARG B C 1
ATOM 2160 O O . ARG B 1 120 ? -5.98 18.391 17.859 1 97.62 120 ARG B O 1
ATOM 2167 N N . GLU B 1 121 ? -4.422 16.875 18.453 1 97.81 121 GLU B N 1
ATOM 2168 C CA . GLU B 1 121 ? -3.395 17.906 18.594 1 97.81 121 GLU B CA 1
ATOM 2169 C C . GLU B 1 121 ? -3.152 18.641 17.266 1 97.81 121 GLU B C 1
ATOM 2171 O O . GLU B 1 121 ? -2.99 19.859 17.25 1 97.81 121 GLU B O 1
ATOM 2176 N N . ALA B 1 122 ? -3.084 17.859 16.219 1 98.06 122 ALA B N 1
ATOM 2177 C CA . ALA B 1 122 ? -2.881 18.438 14.898 1 98.06 122 ALA B CA 1
ATOM 2178 C C . ALA B 1 122 ? -4.031 19.359 14.523 1 98.06 122 ALA B C 1
ATOM 2180 O O . ALA B 1 122 ? -3.814 20.453 13.984 1 98.06 122 ALA B O 1
ATOM 2181 N N . ARG B 1 123 ? -5.234 18.922 14.789 1 97.19 123 ARG B N 1
ATOM 2182 C CA . ARG B 1 123 ? -6.402 19.75 14.523 1 97.19 123 ARG B CA 1
ATOM 2183 C C . ARG B 1 123 ? -6.328 21.062 15.289 1 97.19 123 ARG B C 1
ATOM 2185 O O . ARG B 1 123 ? -6.539 22.141 14.719 1 97.19 123 ARG B O 1
ATOM 2192 N N . ASP B 1 124 ? -6.012 20.969 16.531 1 96.62 124 ASP B N 1
ATOM 2193 C CA . ASP B 1 124 ? -5.961 22.141 17.391 1 96.62 124 ASP B CA 1
ATOM 2194 C C . ASP B 1 124 ? -4.883 23.109 16.938 1 96.62 124 ASP B C 1
ATOM 2196 O O . ASP B 1 124 ? -5.02 24.328 17.109 1 96.62 124 ASP B O 1
ATOM 2200 N N . ALA B 1 125 ? -3.875 22.609 16.344 1 97.56 125 ALA B N 1
ATOM 2201 C CA . ALA B 1 125 ? -2.773 23.438 15.852 1 97.56 125 ALA B CA 1
ATOM 2202 C C . ALA B 1 125 ? -3.061 23.953 14.445 1 97.56 125 ALA B C 1
ATOM 2204 O O . ALA B 1 125 ? -2.24 24.656 13.852 1 97.56 125 ALA B O 1
ATOM 2205 N N . GLY B 1 126 ? -4.18 23.625 13.875 1 96.5 126 GLY B N 1
ATOM 2206 C CA . GLY B 1 126 ? -4.543 24.047 12.523 1 96.5 126 GLY B CA 1
ATOM 2207 C C . GLY B 1 126 ? -3.83 23.234 11.445 1 96.5 126 GLY B C 1
ATOM 2208 O O . GLY B 1 126 ? -3.645 23.719 10.328 1 96.5 126 GLY B O 1
ATOM 2209 N N . GLU B 1 127 ? -3.404 21.953 11.805 1 97.81 127 GLU B N 1
ATOM 2210 C CA . GLU B 1 127 ? -2.584 21.156 10.898 1 97.81 127 GLU B CA 1
ATOM 2211 C C . GLU B 1 127 ? -3.25 19.812 10.594 1 97.81 127 GLU B C 1
ATOM 2213 O O . GLU B 1 127 ? -2.566 18.797 10.391 1 97.81 127 GLU B O 1
ATOM 2218 N N . LEU B 1 128 ? -4.609 19.75 10.688 1 97.62 128 LEU B N 1
ATOM 2219 C CA . LEU B 1 128 ? -5.297 18.484 10.43 1 97.62 128 LEU B CA 1
ATOM 2220 C C . LEU B 1 128 ? -5.121 18.062 8.977 1 97.62 128 LEU B C 1
ATOM 2222 O O . LEU B 1 128 ? -5.023 16.875 8.68 1 97.62 128 LEU B O 1
ATOM 2226 N N . ARG B 1 129 ? -5.094 19.031 8.047 1 97.56 129 ARG B N 1
ATOM 2227 C CA . ARG B 1 129 ? -4.918 18.688 6.637 1 97.56 129 ARG B CA 1
ATOM 2228 C C . ARG B 1 129 ? -3.562 18.031 6.398 1 97.56 129 ARG B C 1
ATOM 2230 O O . ARG B 1 129 ? -3.461 17.062 5.652 1 97.56 129 ARG B O 1
ATOM 2237 N N . GLU B 1 130 ? -2.506 18.531 7.082 1 98.38 130 GLU B N 1
ATOM 2238 C CA . GLU B 1 130 ? -1.187 17.922 6.992 1 98.38 130 GLU B CA 1
ATOM 2239 C C . GLU B 1 130 ? -1.209 16.484 7.516 1 98.38 130 GLU B C 1
ATOM 2241 O O . GLU B 1 130 ? -0.58 15.594 6.938 1 98.38 130 GLU B O 1
ATOM 2246 N N . ALA B 1 131 ? -1.968 16.297 8.57 1 98.62 131 ALA B N 1
ATOM 2247 C CA . ALA B 1 131 ? -2.082 14.969 9.164 1 98.62 131 ALA B CA 1
ATOM 2248 C C . ALA B 1 131 ? -2.766 14 8.203 1 98.62 131 ALA B C 1
ATOM 2250 O O . ALA B 1 131 ? -2.314 12.859 8.031 1 98.62 131 ALA B O 1
ATOM 2251 N N . ILE B 1 132 ? -3.799 14.461 7.598 1 98.69 132 ILE B N 1
ATOM 2252 C CA . ILE B 1 132 ? -4.551 13.633 6.656 1 98.69 132 ILE B CA 1
ATOM 2253 C C . ILE B 1 132 ? -3.674 13.297 5.453 1 98.69 132 ILE B C 1
ATOM 2255 O O . ILE B 1 132 ? -3.621 12.141 5.02 1 98.69 132 ILE B O 1
ATOM 2259 N N . GLU B 1 133 ? -2.938 14.258 4.957 1 98.88 133 GLU B N 1
ATOM 2260 C CA . GLU B 1 133 ? -2.049 14.023 3.822 1 98.88 133 GLU B CA 1
ATOM 2261 C C . GLU B 1 133 ? -0.951 13.023 4.184 1 98.88 133 GLU B C 1
ATOM 2263 O O . GLU B 1 133 ? -0.524 12.227 3.344 1 98.88 133 GLU B O 1
ATOM 2268 N N . ALA B 1 134 ? -0.494 13.07 5.461 1 98.94 134 ALA B N 1
ATOM 2269 C CA . ALA B 1 134 ? 0.5 12.102 5.91 1 98.94 134 ALA B CA 1
ATOM 2270 C C . ALA B 1 134 ? -0.069 10.688 5.891 1 98.94 134 ALA B C 1
ATOM 2272 O O . ALA B 1 134 ? 0.604 9.742 5.465 1 98.94 134 ALA B O 1
ATOM 2273 N N . ILE B 1 135 ? -1.275 10.57 6.328 1 98.88 135 ILE B N 1
ATOM 2274 C CA . ILE B 1 135 ? -1.912 9.258 6.371 1 98.88 135 ILE B CA 1
ATOM 2275 C C . ILE B 1 135 ? -2.115 8.734 4.953 1 98.88 135 ILE B C 1
ATOM 2277 O O . ILE B 1 135 ? -1.839 7.566 4.668 1 98.88 135 ILE B O 1
ATOM 2281 N N . LEU B 1 136 ? -2.564 9.586 4.016 1 98.94 136 LEU B N 1
ATOM 2282 C CA . LEU B 1 136 ? -2.723 9.188 2.621 1 98.94 136 LEU B CA 1
ATOM 2283 C C . LEU B 1 136 ? -1.391 8.742 2.025 1 98.94 136 LEU B C 1
ATOM 2285 O O . LEU B 1 136 ? -1.324 7.73 1.33 1 98.94 136 LEU B O 1
ATOM 2289 N N . HIS B 1 137 ? -0.331 9.484 2.326 1 98.94 137 HIS B N 1
ATOM 2290 C CA . HIS B 1 137 ? 1.019 9.164 1.871 1 98.94 137 HIS B CA 1
ATOM 2291 C C . HIS B 1 137 ? 1.469 7.801 2.389 1 98.94 137 HIS B C 1
ATOM 2293 O O . HIS B 1 137 ? 2.072 7.023 1.649 1 98.94 137 HIS B O 1
ATOM 2299 N N . LEU B 1 138 ? 1.092 7.5 3.592 1 98.88 138 LEU B N 1
ATOM 2300 C CA . LEU B 1 138 ? 1.573 6.309 4.281 1 98.88 138 LEU B CA 1
ATOM 2301 C C . LEU B 1 138 ? 0.887 5.055 3.746 1 98.88 138 LEU B C 1
ATOM 2303 O O . LEU B 1 138 ? 1.354 3.939 3.979 1 98.88 138 LEU B O 1
ATOM 2307 N N . ALA B 1 139 ? -0.261 5.195 3.006 1 98.94 139 ALA B N 1
ATOM 2308 C CA . ALA B 1 139 ? -0.924 4.039 2.412 1 98.94 139 ALA B CA 1
ATOM 2309 C C . ALA B 1 139 ? 0.047 3.232 1.555 1 98.94 139 ALA B C 1
ATOM 2311 O O . ALA B 1 139 ? -0.041 2.004 1.496 1 98.94 139 ALA B O 1
ATOM 2312 N N . VAL B 1 140 ? 1.021 3.922 0.94 1 98.88 140 VAL B N 1
ATOM 2313 C CA . VAL B 1 140 ? 2.006 3.314 0.052 1 98.88 140 VAL B CA 1
ATOM 2314 C C . VAL B 1 140 ? 2.92 2.387 0.851 1 98.88 140 VAL B C 1
ATOM 2316 O O . VAL B 1 140 ? 3.301 1.315 0.372 1 98.88 140 VAL B O 1
ATOM 2319 N N . TYR B 1 141 ? 3.191 2.672 2.057 1 98.81 141 TYR B N 1
ATOM 2320 C CA . TYR B 1 141 ? 4.273 2.029 2.793 1 98.81 141 TYR B CA 1
ATOM 2321 C C . TYR B 1 141 ? 3.729 1.035 3.811 1 98.81 141 TYR B C 1
ATOM 2323 O O . TYR B 1 141 ? 4.32 -0.024 4.035 1 98.81 141 TYR B O 1
ATOM 2331 N N . VAL B 1 142 ? 2.562 1.384 4.395 1 98.69 142 VAL B N 1
ATOM 2332 C CA . VAL B 1 142 ? 2.057 0.547 5.477 1 98.69 142 VAL B CA 1
ATOM 2333 C C . VAL B 1 142 ? 0.821 -0.217 5.004 1 98.69 142 VAL B C 1
ATOM 2335 O O . VAL B 1 142 ? 0.245 -1.004 5.758 1 98.69 142 VAL B O 1
ATOM 2338 N N . GLY B 1 143 ? 0.367 0.013 3.756 1 98.75 143 GLY B N 1
ATOM 2339 C CA . GLY B 1 143 ? -0.808 -0.638 3.197 1 98.75 143 GLY B CA 1
ATOM 2340 C C . GLY B 1 143 ? -2.084 0.155 3.406 1 98.75 143 GLY B C 1
ATOM 2341 O O . GLY B 1 143 ? -2.219 0.877 4.398 1 98.75 143 GLY B O 1
ATOM 2342 N N . PHE B 1 144 ? -3.059 -0.039 2.52 1 98.88 144 PHE B N 1
ATOM 2343 C CA . PHE B 1 144 ? -4.309 0.712 2.551 1 98.88 144 PHE B CA 1
ATOM 2344 C C . PHE B 1 144 ? -5.105 0.385 3.809 1 98.88 144 PHE B C 1
ATOM 2346 O O . PHE B 1 144 ? 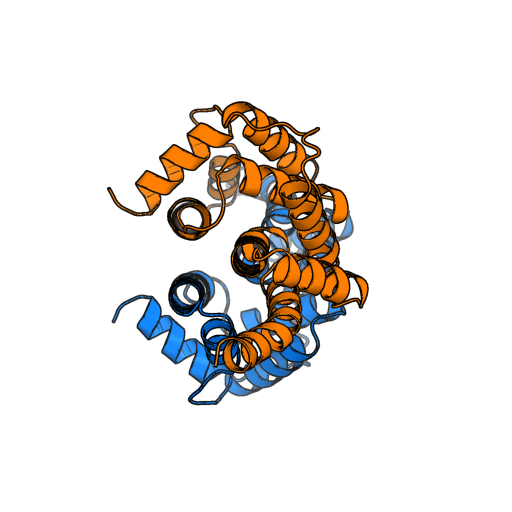-5.719 1.27 4.406 1 98.88 144 PHE B O 1
ATOM 2353 N N . PRO B 1 145 ? -5.129 -0.873 4.348 1 98.75 145 PRO B N 1
ATOM 2354 C CA . PRO B 1 145 ? -5.914 -1.156 5.551 1 98.75 145 PRO B CA 1
ATOM 2355 C C . PRO B 1 145 ? -5.496 -0.296 6.742 1 98.75 145 PRO B C 1
ATOM 2357 O O . PRO B 1 145 ? -6.348 0.296 7.41 1 98.75 145 PRO B O 1
ATOM 2360 N N . ALA B 1 146 ? -4.203 -0.218 6.961 1 98.62 146 ALA B N 1
ATOM 2361 C CA . ALA B 1 146 ? -3.721 0.6 8.07 1 98.62 146 ALA B CA 1
ATOM 2362 C C . ALA B 1 146 ? -4.059 2.072 7.855 1 98.62 146 ALA B C 1
ATOM 2364 O O . ALA B 1 146 ? -4.48 2.762 8.781 1 98.62 146 ALA B O 1
ATOM 2365 N N . ALA B 1 147 ? -3.869 2.58 6.68 1 98.81 147 ALA B N 1
ATOM 2366 C CA . ALA B 1 147 ? -4.145 3.977 6.359 1 98.81 147 ALA B CA 1
ATOM 2367 C C . ALA B 1 147 ? -5.633 4.285 6.48 1 98.81 147 ALA B C 1
ATOM 2369 O O . ALA B 1 147 ? -6.016 5.34 6.996 1 98.81 147 ALA B O 1
ATOM 2370 N N . LEU B 1 148 ? -6.48 3.361 5.996 1 98.5 148 LEU B N 1
ATOM 2371 C CA . LEU B 1 148 ? -7.918 3.578 6.055 1 98.5 148 LEU B CA 1
ATOM 2372 C C . LEU B 1 148 ? -8.414 3.58 7.496 1 98.5 148 LEU B C 1
ATOM 2374 O O . LEU B 1 148 ? -9.32 4.34 7.848 1 98.5 148 LEU B O 1
ATOM 2378 N N . ASN B 1 149 ? -7.836 2.723 8.32 1 98.19 149 ASN B N 1
ATOM 2379 C CA . ASN B 1 149 ? -8.141 2.781 9.742 1 98.19 149 ASN B CA 1
ATOM 2380 C C . ASN B 1 149 ? -7.812 4.148 10.328 1 98.19 149 ASN B C 1
ATOM 2382 O O . ASN B 1 149 ? -8.609 4.719 11.07 1 98.19 149 ASN B O 1
ATOM 2386 N N . ALA B 1 150 ? -6.68 4.625 10 1 98.44 150 ALA B N 1
ATOM 2387 C CA . ALA B 1 150 ? -6.246 5.93 10.5 1 98.44 150 ALA B CA 1
ATOM 2388 C C . ALA B 1 150 ? -7.156 7.043 9.984 1 98.44 150 ALA B C 1
ATOM 2390 O O . ALA B 1 150 ? -7.48 7.977 10.719 1 98.44 150 ALA B O 1
ATOM 2391 N N . LEU B 1 151 ? -7.562 6.996 8.719 1 98.12 151 LEU B N 1
ATOM 2392 C CA . LEU B 1 151 ? -8.469 7.996 8.164 1 98.12 151 LEU B CA 1
ATOM 2393 C C . LEU B 1 151 ? -9.82 7.965 8.875 1 98.12 151 LEU B C 1
ATOM 2395 O O . LEU B 1 151 ? -10.461 9.008 9.047 1 98.12 151 LEU B O 1
ATOM 2399 N N . GLY B 1 152 ? -10.242 6.738 9.203 1 96.62 152 GLY B N 1
ATOM 2400 C CA . GLY B 1 152 ? -11.461 6.629 9.992 1 96.62 152 GLY B CA 1
ATOM 2401 C C . GLY B 1 152 ? -11.414 7.426 11.281 1 96.62 152 GLY B C 1
ATOM 2402 O O . GLY B 1 152 ? -12.383 8.102 11.633 1 96.62 152 GLY B O 1
ATOM 2403 N N . ALA B 1 153 ? -10.305 7.336 11.93 1 95.88 153 ALA B N 1
ATOM 2404 C CA . ALA B 1 153 ? -10.125 8.102 13.164 1 95.88 153 ALA B CA 1
ATOM 2405 C C . ALA B 1 153 ? -10.125 9.602 12.883 1 95.88 153 ALA B C 1
ATOM 2407 O O . ALA B 1 153 ? -10.656 10.383 13.672 1 95.88 153 ALA B O 1
ATOM 2408 N N . ALA B 1 154 ? -9.562 10.008 11.82 1 96.44 154 ALA B N 1
ATOM 2409 C CA . ALA B 1 154 ? -9.453 11.422 11.469 1 96.44 154 ALA B CA 1
ATOM 2410 C C . ALA B 1 154 ? -10.812 12 11.07 1 96.44 154 ALA B C 1
ATOM 2412 O O . ALA B 1 154 ? -11.094 13.172 11.32 1 96.44 154 ALA B O 1
ATOM 2413 N N . ARG B 1 155 ? -11.586 11.18 10.398 1 94.62 155 ARG B N 1
ATOM 2414 C CA . ARG B 1 155 ? -12.867 11.648 9.883 1 94.62 155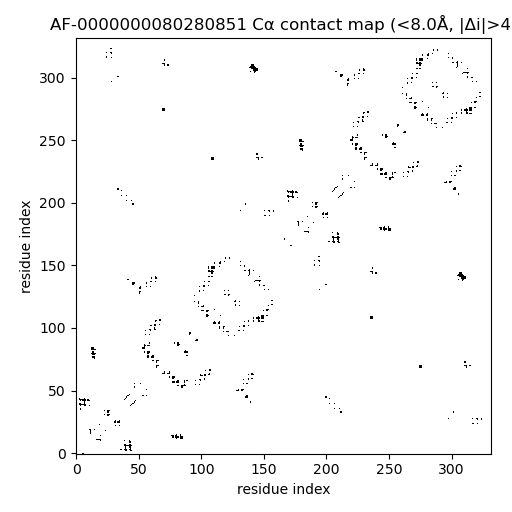 ARG B CA 1
ATOM 2415 C C . ARG B 1 155 ? -13.75 12.172 11.008 1 94.62 155 ARG B C 1
ATOM 2417 O O . ARG B 1 155 ? -14.539 13.094 10.812 1 94.62 155 ARG B O 1
ATOM 2424 N N . THR B 1 156 ? -13.609 11.578 12.18 1 89.81 156 THR B N 1
ATOM 2425 C CA . THR B 1 156 ? -14.406 11.977 13.328 1 89.81 156 THR B CA 1
ATOM 2426 C C . THR B 1 156 ? -14.055 13.398 13.766 1 89.81 156 THR B C 1
ATOM 2428 O O . THR B 1 156 ? -14.82 14.039 14.492 1 89.81 156 THR B O 1
ATOM 2431 N N . LEU B 1 157 ? -12.977 13.883 13.273 1 92.69 157 LEU B N 1
ATOM 2432 C CA . LEU B 1 157 ? -12.484 15.195 13.672 1 92.69 157 LEU B CA 1
ATOM 2433 C C . LEU B 1 157 ? -12.789 16.25 12.617 1 92.69 157 LEU B C 1
ATOM 2435 O O . LEU B 1 157 ? -12.656 17.453 12.859 1 92.69 157 LEU B O 1
ATOM 2439 N N . THR B 1 158 ? -13.062 15.867 11.406 1 86.5 158 THR B N 1
ATOM 2440 C CA . THR B 1 158 ? -13.359 16.797 10.32 1 86.5 158 THR B CA 1
ATOM 2441 C C . THR B 1 158 ? -14.773 17.359 10.461 1 86.5 158 THR B C 1
ATOM 2443 O O . THR B 1 158 ? -15.047 18.484 10.031 1 86.5 158 THR B O 1
ATOM 2446 N N . SER B 1 159 ? -15.75 16.594 10.773 1 71.69 159 SER B N 1
ATOM 2447 C CA . SER B 1 159 ? -17.141 17.016 10.945 1 71.69 159 SER B CA 1
ATOM 2448 C C . SER B 1 159 ? -17.25 18.109 12.008 1 71.69 159 SER B C 1
ATOM 2450 O O . SER B 1 159 ? -18.109 18.984 11.906 1 71.69 159 SER B O 1
ATOM 2452 N N . ASP B 1 160 ? -16.422 18 12.898 1 56.5 160 ASP B N 1
ATOM 2453 C CA . ASP B 1 160 ? -16.453 18.969 13.984 1 56.5 160 ASP B CA 1
ATOM 2454 C C . ASP B 1 160 ? -15.938 20.328 13.508 1 56.5 160 ASP B C 1
ATOM 2456 O O . ASP B 1 160 ? -16.359 21.375 14.008 1 56.5 160 ASP B O 1
ATOM 2460 N N . GLU B 1 161 ? -15.016 20.281 12.594 1 52.69 161 GLU B N 1
ATOM 2461 C CA . GLU B 1 161 ? -14.492 21.547 12.094 1 52.69 161 GLU B CA 1
ATOM 2462 C C . GLU B 1 161 ? -15.562 22.328 11.336 1 52.69 161 GLU B C 1
ATOM 2464 O O . GLU B 1 161 ? -15.57 23.562 11.352 1 52.69 161 GLU B O 1
ATOM 2469 N N . HIS B 1 162 ? -16.422 21.5 10.523 1 49.38 162 HIS B N 1
ATOM 2470 C CA . HIS B 1 162 ? -17.531 22.203 9.883 1 49.38 162 HIS B CA 1
ATOM 2471 C C . HIS B 1 162 ? -18.438 22.859 10.914 1 49.38 162 HIS B C 1
ATOM 2473 O O . HIS B 1 162 ? -19 23.938 10.672 1 49.38 162 HIS B O 1
ATOM 2479 N N . ARG B 1 163 ? -18.578 22.203 12.047 1 45.78 163 ARG B N 1
ATOM 2480 C CA . ARG B 1 163 ? -19.484 22.781 13.031 1 45.78 163 ARG B CA 1
ATOM 2481 C C . ARG B 1 163 ? -18.875 24.016 13.68 1 45.78 163 ARG B C 1
ATOM 2483 O O . ARG B 1 163 ? -19.562 24.984 13.977 1 45.78 163 ARG B O 1
ATOM 2490 N N . GLU B 1 164 ? -17.531 23.922 13.953 1 44.88 164 GLU B N 1
ATOM 2491 C CA . GLU B 1 164 ? -16.953 25.047 14.672 1 44.88 164 GLU B CA 1
ATOM 2492 C C . GLU B 1 164 ? -16.766 26.266 13.75 1 44.88 164 GLU B C 1
ATOM 2494 O O . GLU B 1 164 ? -16.844 27.406 14.195 1 44.88 164 GLU B O 1
ATOM 2499 N N . ARG B 1 165 ? -16.5 25.969 12.477 1 47.28 165 ARG B N 1
ATOM 2500 C CA . ARG B 1 165 ? -16.328 27.125 11.586 1 47.28 165 ARG B CA 1
ATOM 2501 C C . ARG B 1 165 ? -17.672 27.734 11.219 1 47.28 165 ARG B C 1
ATOM 2503 O O . ARG B 1 165 ? -17.719 28.828 10.625 1 47.28 165 ARG B O 1
ATOM 2510 N N . ALA B 1 166 ? -18.781 27.078 11.531 1 46.41 166 ALA B N 1
ATOM 2511 C CA . ALA B 1 166 ? -20.078 27.734 11.344 1 46.41 166 ALA B CA 1
ATOM 2512 C C . ALA B 1 166 ? -20.484 28.516 12.602 1 46.41 166 ALA B C 1
ATOM 2514 O O . ALA B 1 166 ? -20.266 28.047 13.719 1 46.41 166 ALA B O 1
#

Nearest PDB structures (foldseek):
  4g9q-assembly1_A  TM=7.044E-01  e=1.034E-02  Sinorhizobium meliloti 1021
  4g9q-assembly1_A  TM=7.047E-01  e=1.034E-02  Sinorhizobium meliloti 1021

Radius of gyration: 19.42 Å; Cα contacts (8 Å, |Δi|>4): 524; chains: 2; bounding box: 44×55×42 Å

InterPro domains:
  IPR003779 Alkyl hydroperoxide reductase AhpD/CMD-like [PF02627] (92-155)
  IPR029032 AhpD-like [G3DSA:1.20.1290.10] (2-90)
  IPR029032 AhpD-like [G3DSA:1.20.1290.10] (91-166)
  IPR029032 AhpD-like [SSF69118] (32-159)
  IPR052512 4-carboxymuconolactone decarboxylase/NDH-1 regulator [PTHR33570] (3-87)

pLDDT: mean 95.14, std 10.23, range [44.88, 98.94]